Protein AF-A0A353WQV0-F1 (afdb_monomer)

Structure (mmCIF, N/CA/C/O backbone):
data_AF-A0A353WQV0-F1
#
_entry.id   AF-A0A353WQV0-F1
#
loop_
_atom_site.group_PDB
_atom_site.id
_atom_site.type_symbol
_atom_site.label_atom_id
_atom_site.label_alt_id
_atom_site.label_comp_id
_atom_site.label_asym_id
_atom_site.label_entity_id
_atom_site.label_seq_id
_atom_site.pdbx_PDB_ins_code
_atom_site.Cartn_x
_atom_site.Cartn_y
_atom_site.Cartn_z
_atom_site.occupancy
_atom_site.B_iso_or_equiv
_atom_site.auth_seq_id
_atom_site.auth_comp_id
_atom_site.auth_asym_id
_atom_site.auth_atom_id
_atom_site.pdbx_PDB_model_num
ATOM 1 N N . ASN A 1 1 ? -22.740 12.553 4.951 1.00 51.12 1 ASN A N 1
ATOM 2 C CA . ASN A 1 1 ? -21.415 12.181 5.507 1.00 51.12 1 ASN A CA 1
ATOM 3 C C . ASN A 1 1 ? -21.737 11.796 6.927 1.00 51.12 1 ASN A C 1
ATOM 5 O O . ASN A 1 1 ? -22.284 12.637 7.625 1.00 51.12 1 ASN A O 1
ATOM 9 N N . LEU A 1 2 ? -21.525 10.537 7.300 1.00 53.12 2 LEU A N 1
ATOM 10 C CA . LEU A 1 2 ? -22.211 9.895 8.428 1.00 53.12 2 LEU A CA 1
ATOM 11 C C . LEU A 1 2 ? -22.108 10.694 9.744 1.00 53.12 2 LEU A C 1
ATOM 13 O O . LEU A 1 2 ? -23.081 10.825 10.477 1.00 53.12 2 LEU A O 1
ATOM 17 N N . LEU A 1 3 ? -20.946 11.311 9.992 1.00 53.38 3 LEU A N 1
ATOM 18 C CA . LEU A 1 3 ? -20.708 12.183 11.147 1.00 53.38 3 LEU A CA 1
ATOM 19 C C . LEU A 1 3 ? -21.508 13.491 11.082 1.00 53.38 3 LEU A C 1
ATOM 21 O O . LEU A 1 3 ? -22.074 13.919 12.081 1.00 53.38 3 LEU A O 1
ATOM 25 N N . SER A 1 4 ? -21.583 14.128 9.913 1.00 56.91 4 SER A N 1
ATOM 26 C CA . SER A 1 4 ? -22.378 15.346 9.711 1.00 56.91 4 SER A CA 1
ATOM 27 C C . SER A 1 4 ? -23.867 15.089 9.939 1.00 56.91 4 SER A C 1
ATOM 29 O O . SER A 1 4 ? -24.535 15.909 10.562 1.00 56.91 4 SER A O 1
ATOM 31 N N . ASP A 1 5 ? -24.354 13.939 9.471 1.00 62.44 5 ASP A N 1
ATOM 32 C CA . ASP A 1 5 ? -25.747 13.518 9.625 1.00 62.44 5 ASP A CA 1
ATOM 33 C C . ASP A 1 5 ? -26.044 13.215 11.113 1.00 62.44 5 ASP A C 1
ATOM 35 O O . ASP A 1 5 ? -27.002 13.744 11.676 1.00 62.44 5 ASP A O 1
ATOM 39 N N . TYR A 1 6 ? -25.134 12.514 11.805 1.00 63.06 6 TYR A N 1
ATOM 40 C CA . TYR A 1 6 ? -25.219 12.258 13.250 1.00 63.06 6 TYR A CA 1
ATOM 41 C C . TYR A 1 6 ? -25.257 13.544 14.097 1.00 63.06 6 TYR A C 1
ATOM 43 O O . TYR A 1 6 ? -26.114 13.691 14.974 1.00 63.06 6 TYR A O 1
ATOM 51 N N . PHE A 1 7 ? -24.360 14.505 13.836 1.00 60.22 7 PHE A N 1
ATOM 52 C CA . PHE A 1 7 ? -24.323 15.776 14.572 1.00 60.22 7 PHE A CA 1
ATOM 53 C C . PHE A 1 7 ? -25.516 16.690 14.254 1.00 60.22 7 PHE A C 1
ATOM 55 O O . PHE A 1 7 ? -25.918 17.480 15.111 1.00 60.22 7 PHE A O 1
ATOM 62 N N . ALA A 1 8 ? -26.099 16.587 13.056 1.00 63.38 8 ALA A N 1
ATOM 63 C CA . ALA A 1 8 ? -27.322 17.306 12.706 1.00 63.38 8 ALA A CA 1
ATOM 64 C C . ALA A 1 8 ? -28.536 16.788 13.499 1.00 63.38 8 ALA A C 1
ATOM 66 O O . ALA A 1 8 ? -29.371 17.585 13.931 1.00 63.38 8 ALA A O 1
ATOM 67 N N . GLU A 1 9 ? -28.607 15.477 13.737 1.00 64.62 9 GLU A N 1
ATOM 68 C CA . GLU A 1 9 ? -29.679 14.840 14.512 1.00 64.62 9 GLU A CA 1
ATOM 69 C C . GLU A 1 9 ? -29.507 14.989 16.036 1.00 64.62 9 GLU A C 1
ATOM 71 O O . GLU A 1 9 ? -30.498 14.978 16.769 1.00 64.62 9 GLU A O 1
ATOM 76 N N . HIS A 1 10 ? -28.280 15.228 16.524 1.00 61.81 10 HIS A N 1
ATOM 77 C CA . HIS A 1 10 ? -27.958 15.329 17.958 1.00 61.81 10 HIS A CA 1
ATOM 78 C C . HIS A 1 10 ? -27.301 16.678 18.346 1.00 61.81 10 HIS A C 1
ATOM 80 O O . HIS A 1 10 ? -26.154 16.724 18.798 1.00 61.81 10 HIS A O 1
ATOM 86 N N . PRO A 1 11 ? -28.019 17.814 18.232 1.00 54.19 11 PRO A N 1
ATOM 87 C CA . PRO A 1 11 ? -27.419 19.150 18.130 1.00 54.19 11 PRO A CA 1
ATOM 88 C C . PRO A 1 11 ? -26.938 19.813 19.432 1.00 54.19 11 PRO A C 1
ATOM 90 O O . PRO A 1 11 ? -26.480 20.955 19.387 1.00 54.19 11 PRO A O 1
ATOM 93 N N . ARG A 1 12 ? -27.064 19.181 20.607 1.00 47.31 12 ARG A N 1
ATOM 94 C CA . ARG A 1 12 ? -26.679 19.807 21.888 1.00 47.31 12 ARG A CA 1
ATOM 95 C C . ARG A 1 12 ? -25.506 19.097 22.546 1.00 47.31 12 ARG A C 1
ATOM 97 O O . ARG A 1 12 ? -25.695 18.174 23.333 1.00 47.31 12 ARG A O 1
ATOM 104 N N . THR A 1 13 ? -24.311 19.629 22.326 1.00 53.19 13 THR A N 1
ATOM 105 C CA . THR A 1 13 ? -23.149 19.402 23.192 1.00 53.19 13 THR A CA 1
ATOM 106 C C . THR A 1 13 ? -22.900 20.656 24.043 1.00 53.19 13 THR A C 1
ATOM 108 O O . THR A 1 13 ? -23.354 21.754 23.719 1.00 53.19 13 THR A O 1
ATOM 111 N N . LYS A 1 14 ? -22.207 20.523 25.183 1.00 52.88 14 LYS A N 1
ATOM 112 C CA . LYS A 1 14 ? -21.849 21.674 26.046 1.00 52.88 14 LYS A CA 1
ATOM 113 C C . LYS A 1 14 ? -20.875 22.660 25.371 1.00 52.88 14 LYS A C 1
ATOM 115 O O . LYS A 1 14 ? -20.636 23.728 25.927 1.00 52.88 14 LYS A O 1
ATOM 120 N N . SER A 1 15 ? -20.314 22.291 24.221 1.00 50.00 15 SER A N 1
ATOM 121 C CA . SER A 1 15 ? -19.202 22.946 23.528 1.00 50.00 15 SER A CA 1
ATOM 122 C C . SER A 1 15 ? -19.603 23.787 22.308 1.00 50.00 15 SER A C 1
ATOM 124 O O . SER A 1 15 ? -18.719 24.393 21.717 1.00 50.00 15 SER A O 1
ATOM 126 N N . GLY A 1 16 ? -20.889 23.873 21.944 1.00 58.31 16 GLY A N 1
ATOM 127 C CA . GLY A 1 16 ? -21.356 24.722 20.838 1.00 58.31 16 GLY A CA 1
ATOM 128 C C . GLY A 1 16 ? -22.369 24.031 19.927 1.00 58.31 16 GLY A C 1
ATOM 129 O O . GLY A 1 16 ? -22.978 23.027 20.300 1.00 58.31 16 GLY A O 1
ATOM 130 N N . GLY A 1 17 ? -22.575 24.595 18.734 1.00 63.38 17 GLY A N 1
ATOM 131 C CA . GLY A 1 17 ? -23.414 23.990 17.693 1.00 63.38 17 GLY A CA 1
ATOM 132 C C . GLY A 1 17 ? -22.688 22.884 16.899 1.00 63.38 17 GLY A C 1
ATOM 133 O O . GLY A 1 17 ? -21.458 22.793 16.960 1.00 63.38 17 GLY A O 1
ATOM 134 N N . PRO A 1 18 ? -23.417 22.069 16.111 1.00 64.25 18 PRO A N 1
ATOM 135 C CA . PRO A 1 18 ? -22.854 21.010 15.262 1.00 64.25 18 PRO A CA 1
ATOM 136 C C . PRO A 1 18 ? -21.703 21.466 14.357 1.00 64.25 18 PRO A C 1
ATOM 138 O O . PRO A 1 18 ? -20.656 20.830 14.320 1.00 64.25 18 PRO A O 1
ATOM 141 N N . GLU A 1 19 ? -21.865 22.599 13.667 1.00 68.75 19 GLU A N 1
ATOM 142 C CA . GLU A 1 19 ? -20.849 23.134 12.747 1.00 68.75 19 GLU A CA 1
ATOM 143 C C . GLU A 1 19 ? -19.573 23.590 13.465 1.00 68.75 19 GLU A C 1
ATOM 145 O O . GLU A 1 19 ? -18.472 23.395 12.958 1.00 68.75 19 GLU A O 1
ATOM 150 N N . GLU A 1 20 ? -19.711 24.185 14.650 1.00 70.31 20 GLU A N 1
ATOM 151 C CA . GLU A 1 20 ? -18.582 24.647 15.459 1.00 70.31 20 GLU A CA 1
ATOM 152 C C . GLU A 1 20 ? -17.800 23.462 16.034 1.00 70.31 20 GLU A C 1
ATOM 154 O O . GLU A 1 20 ? -16.574 23.450 15.983 1.00 70.31 20 GLU A O 1
ATOM 159 N N . SER A 1 21 ? -18.509 22.422 16.486 1.00 67.25 21 SER A N 1
ATOM 160 C CA . SER A 1 21 ? -17.897 21.173 16.956 1.00 67.25 21 SER A CA 1
ATOM 161 C C . SER A 1 21 ? -17.176 20.433 15.825 1.00 67.25 21 SER A C 1
ATOM 163 O O . SER A 1 21 ? -16.066 19.946 16.022 1.00 67.25 21 SER A O 1
ATOM 165 N N . LEU A 1 22 ? -17.772 20.389 14.628 1.00 70.00 22 LEU A N 1
ATOM 166 C CA . LEU A 1 22 ? -17.146 19.808 13.439 1.00 70.00 22 LEU A CA 1
ATOM 167 C C . LEU A 1 22 ? -15.899 20.588 13.020 1.00 70.00 22 LEU A C 1
ATOM 169 O O . LEU A 1 22 ? -14.872 19.975 12.749 1.00 70.00 22 LEU A O 1
ATOM 173 N N . ARG A 1 23 ? -15.956 21.925 13.012 1.00 72.81 23 ARG A N 1
ATOM 174 C CA . ARG A 1 23 ? -14.785 22.757 12.708 1.00 72.81 23 ARG A CA 1
ATOM 175 C C . ARG A 1 23 ? -13.669 22.543 13.729 1.00 72.81 23 ARG A C 1
ATOM 177 O O . ARG A 1 23 ? -12.533 22.328 13.330 1.00 72.81 23 ARG A O 1
ATOM 184 N N . ALA A 1 24 ? -13.998 22.532 15.020 1.00 72.19 24 ALA A N 1
ATOM 185 C CA . ALA A 1 24 ? -13.025 22.268 16.075 1.00 72.19 24 ALA A CA 1
ATOM 186 C C . ALA A 1 24 ? -12.380 20.882 15.923 1.00 72.19 24 ALA A C 1
ATOM 188 O O . ALA A 1 24 ? -11.173 20.756 16.090 1.00 72.19 24 ALA A O 1
ATOM 189 N N . LEU A 1 25 ? -13.157 19.856 15.556 1.00 71.88 25 LEU A N 1
ATOM 190 C CA . LEU A 1 25 ? -12.628 18.519 15.288 1.00 71.88 25 LEU A CA 1
ATOM 191 C C . LEU A 1 25 ? -11.689 18.526 14.073 1.00 71.88 25 LEU A C 1
ATOM 193 O O . LEU A 1 25 ? -10.574 18.026 14.174 1.00 71.88 25 LEU A O 1
ATOM 197 N N . MET A 1 26 ? -12.090 19.167 12.971 1.00 70.88 26 MET A N 1
ATOM 198 C CA . MET A 1 26 ? -11.256 19.315 11.769 1.00 70.88 26 MET A CA 1
ATOM 199 C C . MET A 1 26 ? -9.939 20.055 12.048 1.00 70.88 26 MET A C 1
ATOM 201 O O . MET A 1 26 ? -8.927 19.747 11.430 1.00 70.88 26 MET A O 1
ATOM 205 N N . GLU A 1 27 ? -9.943 21.018 12.972 1.00 76.12 27 GLU A N 1
ATOM 206 C CA . GLU A 1 27 ? -8.765 21.814 13.349 1.00 76.12 27 GLU A CA 1
ATOM 207 C C . GLU A 1 27 ? -7.924 21.178 14.472 1.00 76.12 27 GLU A C 1
ATOM 209 O O . GLU A 1 27 ? -6.806 21.621 14.727 1.00 76.12 27 GLU A O 1
ATOM 214 N N . SER A 1 28 ? -8.431 20.148 15.157 1.00 71.50 28 SER A N 1
ATOM 215 C CA . SER A 1 28 ? -7.792 19.583 16.358 1.00 71.50 28 SER A CA 1
ATOM 216 C C . SER A 1 28 ? -6.640 18.608 16.100 1.00 71.50 28 SER A C 1
ATOM 218 O O . SER A 1 28 ? -5.996 18.185 17.059 1.00 71.50 28 SER A O 1
ATOM 220 N N . GLY A 1 29 ? -6.388 18.221 14.844 1.00 70.94 29 GLY A N 1
ATOM 221 C CA . GLY A 1 29 ? -5.433 17.151 14.517 1.00 70.94 29 GLY A CA 1
ATOM 222 C C . GLY A 1 29 ? -5.864 15.768 15.028 1.00 70.94 29 GLY A C 1
ATOM 223 O O . GLY A 1 29 ? -5.054 14.847 15.079 1.00 70.94 29 GLY A O 1
ATOM 224 N N . ILE A 1 30 ? -7.134 15.623 15.423 1.00 78.94 30 ILE A N 1
ATOM 225 C CA . ILE A 1 30 ? -7.739 14.365 15.859 1.00 78.94 30 ILE A CA 1
ATOM 226 C C . ILE A 1 30 ? -8.407 13.715 14.655 1.00 78.94 30 ILE A C 1
ATOM 228 O O . ILE A 1 30 ? -9.168 14.358 13.928 1.00 78.94 30 ILE A O 1
ATOM 232 N N . GLN A 1 31 ? -8.171 12.423 14.487 1.00 79.69 31 GLN A N 1
ATOM 233 C CA . GLN A 1 31 ? -8.849 11.593 13.510 1.00 79.69 31 GLN A CA 1
ATOM 234 C C . GLN A 1 31 ? -9.792 10.624 14.225 1.00 79.69 31 GLN A C 1
ATOM 236 O O . GLN A 1 31 ? -9.521 10.117 15.314 1.00 79.69 31 GLN A O 1
ATOM 241 N N . ILE A 1 32 ? -10.958 10.421 13.610 1.00 85.44 32 ILE A N 1
ATOM 242 C CA . ILE A 1 32 ? -11.912 9.388 14.004 1.00 85.44 32 ILE A CA 1
ATOM 243 C C . ILE A 1 32 ? -11.893 8.343 12.902 1.00 85.44 32 ILE A C 1
ATOM 245 O O . ILE A 1 32 ? -12.325 8.599 11.776 1.00 85.44 32 ILE A O 1
ATOM 249 N N . TYR A 1 33 ? -11.385 7.169 13.240 1.00 85.88 33 TYR A N 1
ATOM 250 C CA . TYR A 1 33 ? -11.330 6.016 12.366 1.00 85.88 33 TYR A CA 1
ATOM 251 C C . TYR A 1 33 ? -12.434 5.016 12.723 1.00 85.88 33 TYR A C 1
ATOM 253 O O . TYR A 1 33 ? -12.701 4.745 13.894 1.00 85.88 33 TYR A O 1
ATOM 261 N N . TRP A 1 34 ? -13.082 4.455 11.700 1.00 89.25 34 TRP A N 1
ATOM 262 C CA . TRP A 1 34 ? -14.117 3.434 11.850 1.00 89.25 34 TRP A CA 1
ATOM 263 C C . TRP A 1 34 ? -13.806 2.223 10.951 1.00 89.25 34 TRP A C 1
ATOM 265 O O . TRP A 1 34 ? -14.184 2.219 9.776 1.00 89.25 34 TRP A O 1
ATOM 275 N N . PRO A 1 35 ? -13.131 1.187 11.488 1.00 85.19 35 PRO A N 1
ATOM 276 C CA . PRO A 1 35 ? -12.547 0.106 10.688 1.00 85.19 35 PRO A CA 1
ATOM 277 C C . PRO A 1 35 ? -13.522 -0.699 9.816 1.00 85.19 35 PRO A C 1
ATOM 279 O O . PRO A 1 35 ? -13.165 -1.107 8.711 1.00 85.19 35 PRO A O 1
ATOM 282 N N . TYR A 1 36 ? -14.746 -0.912 10.307 1.00 88.38 36 TYR A N 1
ATOM 283 C CA . TYR A 1 36 ? -15.772 -1.756 9.679 1.00 88.38 36 TYR A CA 1
ATOM 284 C C . TYR A 1 36 ? -17.090 -0.993 9.462 1.00 88.38 36 TYR A C 1
ATOM 286 O O . TYR A 1 36 ? -18.181 -1.538 9.610 1.00 88.38 36 TYR A O 1
ATOM 294 N N . SER A 1 37 ? -16.995 0.302 9.138 1.00 86.06 37 SER A N 1
ATOM 295 C CA . SER A 1 37 ? -18.158 1.195 8.984 1.00 86.06 37 SER A CA 1
ATOM 296 C C . SER A 1 37 ? -19.195 0.728 7.959 1.00 86.06 37 SER A C 1
ATOM 298 O O . SER A 1 37 ? -20.374 1.048 8.078 1.00 86.06 37 SER A O 1
ATOM 300 N N . GLU A 1 38 ? -18.776 -0.040 6.955 1.00 83.06 38 GLU A N 1
ATOM 301 C CA . GLU A 1 38 ? -19.634 -0.537 5.881 1.00 83.06 38 GLU A CA 1
ATOM 302 C C . GLU A 1 38 ? -20.639 -1.597 6.345 1.00 83.06 38 GLU A C 1
ATOM 304 O O . GLU A 1 38 ? -21.626 -1.839 5.652 1.00 83.06 38 GLU A O 1
ATOM 309 N N . GLU A 1 39 ? -20.386 -2.230 7.491 1.00 82.88 39 GLU A N 1
ATOM 310 C CA . GLU A 1 39 ? -21.232 -3.275 8.077 1.00 82.88 39 GLU A CA 1
ATOM 311 C C . GLU A 1 39 ? -22.156 -2.723 9.174 1.00 82.88 39 GLU A C 1
ATOM 313 O O . GLU A 1 39 ? -22.870 -3.478 9.831 1.00 82.88 39 GLU A O 1
ATOM 318 N N . TRP A 1 40 ? -22.160 -1.401 9.373 1.00 86.44 40 TRP A N 1
ATOM 319 C CA . TRP A 1 40 ? -22.995 -0.763 10.381 1.00 86.44 40 TRP A CA 1
ATOM 320 C C . TRP A 1 40 ? -24.486 -0.874 10.046 1.00 86.44 40 TRP A C 1
ATOM 322 O O . TRP A 1 40 ? -24.918 -0.640 8.917 1.00 86.44 40 TRP A O 1
ATOM 332 N N . ASP A 1 41 ? -25.282 -1.192 11.063 1.00 84.50 41 ASP A N 1
ATOM 333 C CA . ASP A 1 41 ? -26.729 -1.401 10.978 1.00 84.50 41 ASP A CA 1
ATOM 334 C C . ASP A 1 41 ? -27.548 -0.102 10.871 1.00 84.50 41 ASP A C 1
ATOM 336 O O . ASP A 1 41 ? -28.748 -0.154 10.609 1.00 84.50 41 ASP A O 1
ATOM 340 N N . GLY A 1 42 ? -26.914 1.060 11.049 1.00 85.00 42 GLY A N 1
ATOM 341 C CA . GLY A 1 42 ? -27.581 2.362 11.049 1.00 85.00 42 GLY A CA 1
ATOM 342 C C . GLY A 1 42 ? -28.228 2.747 12.382 1.00 85.00 42 GLY A C 1
ATOM 343 O O . GLY A 1 42 ? -28.771 3.845 12.482 1.00 85.00 42 GLY A O 1
ATOM 344 N N . GLU A 1 43 ? -28.176 1.878 13.395 1.00 85.38 43 GLU A N 1
ATOM 345 C CA . GLU A 1 43 ? -28.906 2.046 14.660 1.00 85.38 43 GLU A CA 1
ATOM 346 C C . GLU A 1 43 ? -27.997 1.933 15.891 1.00 85.38 43 GLU A C 1
ATOM 348 O O . GLU A 1 43 ? -28.139 2.704 16.843 1.00 85.38 43 GLU A O 1
ATOM 353 N N . SER A 1 44 ? -27.056 0.990 15.895 1.00 85.69 44 SER A N 1
ATOM 354 C CA . SER A 1 44 ? -26.197 0.708 17.042 1.00 85.69 44 SER A CA 1
ATOM 355 C C . SER A 1 44 ? -25.224 1.855 17.309 1.00 85.69 44 SER A C 1
ATOM 357 O O . SER A 1 44 ? -24.499 2.298 16.415 1.00 85.69 44 SER A O 1
ATOM 359 N N . PHE A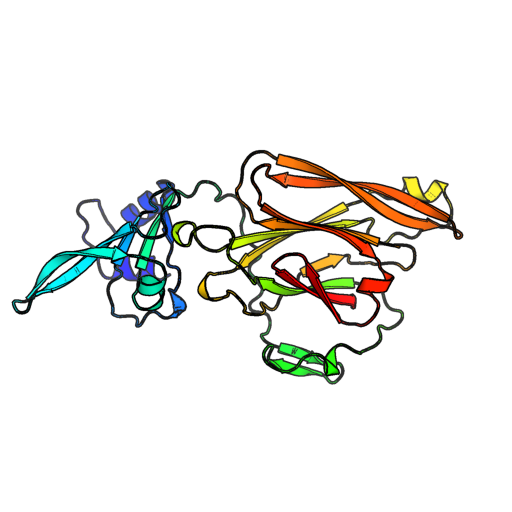 1 45 ? -25.154 2.311 18.562 1.00 88.06 45 PHE A N 1
ATOM 360 C CA . PHE A 1 45 ? -24.189 3.333 18.965 1.00 88.06 45 PHE A CA 1
ATOM 361 C C . PHE A 1 45 ? -22.761 2.770 18.965 1.00 88.06 45 PHE A C 1
ATOM 363 O O . PHE A 1 45 ? -22.547 1.668 19.473 1.00 88.06 45 PHE A O 1
ATOM 370 N N . PRO A 1 46 ? -21.775 3.519 18.441 1.00 91.69 46 PRO A N 1
ATOM 371 C CA . PRO A 1 46 ? -20.396 3.067 18.414 1.00 91.69 46 PRO A CA 1
ATOM 372 C C . PRO A 1 46 ? -19.793 3.020 19.819 1.00 91.69 46 PRO A C 1
ATOM 374 O O . PRO A 1 46 ? -19.975 3.937 20.624 1.00 91.69 46 PRO A O 1
ATOM 377 N N . ILE A 1 47 ? -19.012 1.977 20.089 1.00 95.25 47 ILE A N 1
ATOM 378 C CA . ILE A 1 47 ? -18.092 1.943 21.225 1.00 95.25 47 ILE A CA 1
ATOM 379 C C . ILE A 1 47 ? -16.929 2.877 20.887 1.00 95.25 47 ILE A C 1
ATOM 381 O O . ILE A 1 47 ? -16.303 2.741 19.836 1.00 95.25 47 ILE A O 1
ATOM 385 N N . VAL A 1 48 ? -16.629 3.829 21.767 1.00 95.56 48 VAL A N 1
ATOM 386 C CA . VAL A 1 48 ? -15.534 4.783 21.548 1.00 95.56 48 VAL A CA 1
ATOM 387 C C . VAL A 1 48 ? -14.290 4.300 22.280 1.00 95.56 48 VAL A C 1
ATOM 389 O O . VAL A 1 48 ? -14.336 4.071 23.487 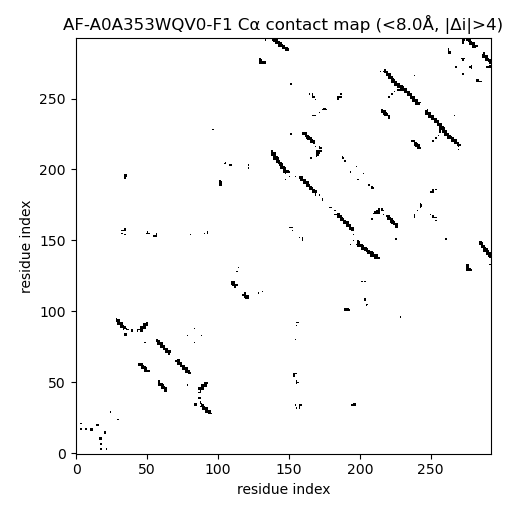1.00 95.56 48 VAL A O 1
ATOM 392 N N . THR A 1 49 ? -13.171 4.174 21.576 1.00 95.88 49 THR A N 1
ATOM 393 C CA . THR A 1 49 ? -11.857 3.860 22.154 1.00 95.88 49 THR A CA 1
ATOM 394 C C . THR A 1 49 ? -10.778 4.776 21.569 1.00 95.88 49 THR A C 1
ATOM 396 O O . THR A 1 49 ? -11.050 5.587 20.684 1.00 95.88 49 THR A O 1
ATOM 399 N N . PHE A 1 50 ? -9.560 4.676 22.091 1.00 92.56 50 PHE A N 1
ATOM 400 C CA . PHE A 1 50 ? -8.409 5.483 21.684 1.00 92.56 50 PHE A CA 1
ATOM 401 C C . PHE A 1 50 ? -7.283 4.572 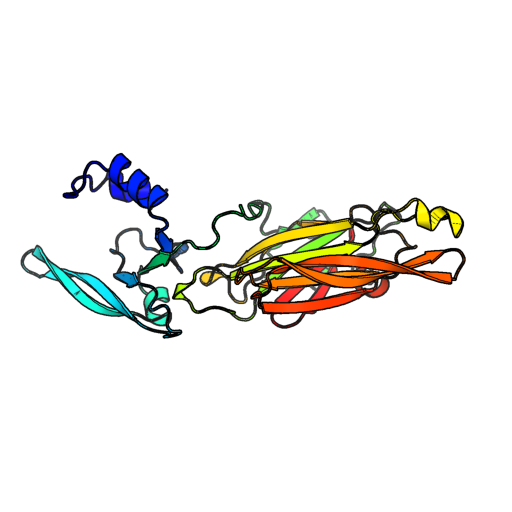21.197 1.00 92.56 50 PHE A C 1
ATOM 403 O O . PHE A 1 50 ? -7.186 3.434 21.658 1.00 92.56 50 PHE A O 1
ATOM 410 N N . ASP A 1 51 ? -6.419 5.068 20.317 1.00 90.25 51 ASP A N 1
ATOM 411 C CA . ASP A 1 51 ? -5.148 4.394 20.037 1.00 90.25 51 ASP A CA 1
ATOM 412 C C . ASP A 1 51 ? -4.274 4.401 21.310 1.00 90.25 51 ASP A C 1
ATOM 414 O O . ASP A 1 51 ? -4.055 5.471 21.890 1.00 90.25 51 ASP A O 1
ATOM 418 N N . PRO A 1 52 ? -3.822 3.237 21.816 1.00 89.31 52 PRO A N 1
ATOM 419 C CA . PRO A 1 52 ? -2.970 3.185 22.997 1.00 89.31 52 PRO A CA 1
ATOM 420 C C . PRO A 1 52 ? -1.518 3.645 22.738 1.00 89.31 52 PRO A C 1
ATOM 422 O O . PRO A 1 52 ? -0.761 3.768 23.703 1.00 89.31 52 PRO A O 1
ATOM 425 N N . GLU A 1 53 ? -1.115 3.885 21.481 1.00 83.81 53 GLU A N 1
ATOM 426 C CA . GLU A 1 53 ? 0.199 4.402 21.036 1.00 83.81 53 GLU A CA 1
ATOM 427 C C . GLU A 1 53 ? 1.415 3.583 21.532 1.00 83.81 53 GLU A C 1
ATOM 429 O O . GLU A 1 53 ? 2.563 4.030 21.512 1.00 83.81 53 GLU A O 1
ATOM 434 N N . ASN A 1 54 ? 1.183 2.364 22.018 1.00 83.62 54 ASN A N 1
ATOM 435 C CA . ASN A 1 54 ? 2.186 1.528 22.682 1.00 83.62 54 ASN A CA 1
ATOM 436 C C . ASN A 1 54 ? 2.267 0.108 22.089 1.00 83.62 54 ASN A C 1
ATOM 438 O O . ASN A 1 54 ? 2.859 -0.782 22.704 1.00 83.62 54 ASN A O 1
ATOM 442 N N . GLY A 1 55 ? 1.655 -0.101 20.917 1.00 81.56 55 GLY A N 1
ATOM 443 C CA . GLY A 1 55 ? 1.619 -1.384 20.211 1.00 81.56 55 GLY A CA 1
ATOM 444 C C . GLY A 1 55 ? 0.713 -2.442 20.850 1.00 81.56 55 GLY A C 1
ATOM 445 O O . GLY A 1 55 ? 0.862 -3.627 20.560 1.00 81.56 55 GLY A O 1
ATOM 446 N N . GLN A 1 56 ? -0.188 -2.058 21.759 1.00 88.56 56 GLN A N 1
ATOM 447 C CA . GLN A 1 56 ? -1.210 -2.970 22.271 1.00 88.56 56 GLN A CA 1
ATOM 448 C C . GLN A 1 56 ? -2.296 -3.227 21.221 1.00 88.56 56 GLN A C 1
ATOM 450 O O . GLN A 1 56 ? -2.789 -2.305 20.586 1.00 88.56 56 GLN A O 1
ATOM 455 N N . GLU A 1 57 ? -2.735 -4.481 21.116 1.00 91.50 57 GLU A N 1
ATOM 456 C CA . GLU A 1 57 ? -3.812 -4.904 20.200 1.00 91.50 57 GLU A CA 1
ATOM 457 C C . GLU A 1 57 ? -5.221 -4.743 20.790 1.00 91.50 57 GLU A C 1
ATOM 459 O O . GLU A 1 57 ? -6.227 -5.016 20.135 1.00 91.50 57 GLU A O 1
ATOM 464 N N . SER A 1 58 ? -5.309 -4.287 22.039 1.00 95.19 58 SER A N 1
ATOM 465 C CA . SER A 1 58 ? -6.569 -4.032 22.726 1.00 95.19 58 SER A CA 1
ATOM 466 C C . SER A 1 58 ? -6.459 -2.808 23.621 1.00 95.19 58 SER A C 1
ATOM 468 O O . SER A 1 58 ? -5.415 -2.602 24.243 1.00 95.19 58 SER A O 1
ATOM 470 N N . ASN A 1 59 ? -7.554 -2.071 23.777 1.00 96.69 59 ASN A N 1
ATOM 471 C CA . ASN A 1 59 ? -7.649 -0.943 24.697 1.00 96.69 59 ASN A CA 1
ATOM 472 C C . ASN A 1 59 ? -9.001 -0.943 25.429 1.00 96.69 59 ASN A C 1
ATOM 474 O O . ASN A 1 59 ? -9.896 -1.728 25.121 1.00 96.69 59 ASN A O 1
ATOM 478 N N . ILE A 1 60 ? -9.165 -0.077 26.426 1.00 97.00 60 ILE A N 1
ATOM 479 C CA . ILE A 1 60 ? -10.466 0.173 27.044 1.00 97.00 60 ILE A CA 1
ATOM 480 C C . ILE A 1 60 ? -11.286 1.091 26.132 1.00 97.00 60 ILE A C 1
ATOM 482 O O . ILE A 1 60 ? -10.829 2.147 25.691 1.00 97.00 60 ILE A O 1
ATOM 486 N N . GLY A 1 61 ? -12.511 0.673 25.843 1.00 95.81 61 GLY A N 1
ATOM 487 C CA . GLY A 1 61 ? -13.530 1.458 25.168 1.00 95.81 61 GLY A CA 1
ATOM 488 C C . GLY A 1 61 ? -14.717 1.750 26.074 1.00 95.81 61 GLY A C 1
ATOM 489 O O . GLY A 1 61 ? -14.907 1.133 27.124 1.00 95.81 61 GLY A O 1
ATOM 490 N N . TYR A 1 62 ? -15.520 2.707 25.636 1.00 96.19 62 TYR A N 1
ATOM 491 C CA . TYR A 1 62 ? -16.659 3.244 26.360 1.00 96.19 62 TYR A CA 1
ATOM 492 C C . TYR A 1 62 ? -17.924 3.008 25.537 1.00 96.19 62 TYR A C 1
ATOM 494 O O . TYR A 1 62 ? -18.121 3.607 24.480 1.00 96.19 62 TYR A O 1
ATOM 502 N N . GLU A 1 63 ? -18.767 2.104 26.026 1.00 94.38 63 GLU A N 1
ATOM 503 C CA . GLU A 1 63 ? -20.036 1.706 25.419 1.00 94.38 63 GLU A CA 1
ATOM 504 C C . GLU A 1 63 ? -21.190 2.463 26.090 1.00 94.38 63 GLU A C 1
ATOM 506 O O . GLU A 1 63 ? -21.286 2.502 27.321 1.00 94.38 63 GLU A O 1
ATOM 511 N N . LEU A 1 64 ? -22.089 3.051 25.296 1.00 89.69 64 LEU A N 1
ATOM 512 C CA . LEU A 1 64 ? -23.339 3.616 25.806 1.00 89.69 64 LEU A CA 1
ATOM 513 C C . LEU A 1 64 ? -24.352 2.493 26.036 1.00 89.69 64 LEU A C 1
ATOM 515 O O . LEU A 1 64 ? -24.748 1.803 25.103 1.00 89.69 64 LEU A O 1
ATOM 519 N N . VAL A 1 65 ? -24.816 2.341 27.276 1.00 87.12 65 VAL A N 1
ATOM 520 C CA . VAL A 1 65 ? -25.781 1.301 27.654 1.00 87.12 65 VAL A CA 1
ATOM 521 C C . VAL A 1 65 ? -27.048 1.955 28.181 1.00 87.12 65 VAL A C 1
ATOM 523 O O . VAL A 1 65 ? -26.996 2.780 29.092 1.00 87.12 65 VAL A O 1
ATOM 526 N N . THR A 1 66 ? -28.199 1.567 27.634 1.00 84.75 66 THR A N 1
ATOM 527 C CA . THR A 1 66 ? -29.501 2.005 28.149 1.00 84.75 66 THR A CA 1
ATOM 528 C C . THR A 1 66 ? -30.046 0.957 29.112 1.00 84.75 66 THR A C 1
ATOM 530 O O . THR A 1 66 ? -30.281 -0.191 28.736 1.00 84.75 66 THR A O 1
ATOM 533 N N . SER A 1 67 ? -30.226 1.347 30.369 1.00 79.69 67 SER A N 1
ATOM 534 C CA . SER A 1 67 ? -30.799 0.503 31.416 1.00 79.69 67 SER A CA 1
ATOM 535 C C . SER A 1 67 ? -32.302 0.294 31.207 1.00 79.69 67 SER A C 1
ATOM 537 O O . SER A 1 67 ? -32.968 1.058 30.509 1.00 79.69 67 SER A O 1
ATOM 539 N N . ALA A 1 68 ? -32.870 -0.727 31.857 1.00 80.81 68 ALA A N 1
ATOM 540 C CA . ALA A 1 68 ? -34.296 -1.063 31.752 1.00 80.81 68 ALA A CA 1
ATOM 541 C C . ALA A 1 68 ? -35.248 0.062 32.216 1.00 80.81 68 ALA A C 1
ATOM 543 O O . ALA A 1 68 ? -36.427 0.053 31.869 1.00 80.81 68 ALA A O 1
ATOM 544 N N . ASP A 1 69 ? -34.749 1.023 32.995 1.00 81.62 69 ASP A N 1
ATOM 545 C CA . ASP A 1 69 ? -35.469 2.218 33.447 1.00 81.62 69 ASP A CA 1
ATOM 546 C C . ASP A 1 69 ? -35.353 3.416 32.480 1.00 81.62 69 ASP A C 1
ATOM 548 O O . ASP A 1 69 ? -35.877 4.492 32.765 1.00 81.62 69 ASP A O 1
ATOM 552 N N . GLY A 1 70 ? -34.687 3.237 31.333 1.00 79.44 70 GLY A N 1
ATOM 553 C CA . GLY A 1 70 ? -34.467 4.272 30.323 1.00 79.44 70 GLY A CA 1
ATOM 554 C C . GLY A 1 70 ? -33.288 5.202 30.615 1.00 79.44 70 GLY A C 1
ATOM 555 O O . GLY A 1 70 ? -33.094 6.172 29.884 1.00 79.44 70 GLY A O 1
ATOM 556 N N . THR A 1 71 ? -32.492 4.941 31.658 1.00 84.25 71 THR A N 1
ATOM 557 C CA . THR A 1 71 ? -31.282 5.727 31.935 1.00 84.25 71 THR A CA 1
ATOM 558 C C . THR A 1 71 ? -30.112 5.275 31.061 1.00 84.25 71 THR A C 1
ATOM 560 O O . THR A 1 71 ? -29.810 4.086 30.966 1.00 84.25 71 THR A O 1
ATOM 563 N N . THR A 1 72 ? -29.429 6.227 30.422 1.00 82.94 72 THR A N 1
ATOM 564 C CA . THR A 1 72 ? -28.208 5.959 29.650 1.00 82.94 72 THR A CA 1
ATOM 565 C C . THR A 1 72 ? -26.987 6.076 30.557 1.00 82.94 72 THR A C 1
ATOM 567 O O . THR A 1 72 ? -26.753 7.122 31.164 1.00 82.94 72 THR A O 1
ATOM 570 N N . GLY A 1 73 ? -26.212 5.000 30.653 1.00 87.19 73 GLY A N 1
ATOM 571 C CA . GLY A 1 73 ? -24.921 4.948 31.331 1.00 87.19 73 GLY A CA 1
ATOM 572 C C . GLY A 1 73 ? -23.780 4.675 30.354 1.00 87.19 73 GLY A C 1
ATOM 573 O O . GLY A 1 73 ? -24.005 4.370 29.185 1.00 87.19 73 GLY A O 1
ATOM 574 N N . VAL A 1 74 ? -22.549 4.771 30.854 1.00 91.00 74 VAL A N 1
ATOM 575 C CA . VAL A 1 74 ? -21.339 4.369 30.126 1.00 91.00 74 VAL A CA 1
ATOM 576 C C . VAL A 1 74 ? -20.757 3.140 30.807 1.00 91.00 74 VAL A C 1
ATOM 578 O O . VAL A 1 74 ? -20.627 3.115 32.033 1.00 91.00 74 VAL A O 1
ATOM 581 N N . LYS A 1 75 ? -20.412 2.130 30.016 1.00 93.38 75 LYS A N 1
ATOM 582 C CA . LYS A 1 75 ? -19.773 0.898 30.466 1.00 93.38 75 LYS A CA 1
ATOM 583 C C . LYS A 1 75 ? -18.394 0.779 29.825 1.00 93.38 75 LYS A C 1
ATOM 585 O O . LYS A 1 75 ? -18.250 0.974 28.622 1.00 93.38 75 LYS A O 1
ATOM 590 N N . GLU A 1 76 ? -17.398 0.434 30.633 1.00 96.56 76 GLU A N 1
ATOM 591 C CA . GLU A 1 76 ? -16.070 0.082 30.132 1.00 96.56 76 GLU A CA 1
ATOM 592 C C . GLU A 1 76 ? -16.086 -1.330 29.540 1.00 96.56 76 GLU A C 1
ATOM 594 O O . GLU A 1 76 ? -16.631 -2.272 30.127 1.00 96.56 76 GLU A O 1
ATOM 599 N N . VAL A 1 77 ? -15.477 -1.473 28.370 1.00 96.31 77 VAL A N 1
ATOM 600 C CA . VAL A 1 77 ? -15.344 -2.737 27.650 1.00 96.31 77 VAL A CA 1
ATOM 601 C C . VAL A 1 77 ? -13.938 -2.832 27.074 1.00 96.31 77 VAL A C 1
ATOM 603 O O . VAL A 1 77 ? -13.389 -1.840 26.607 1.00 96.31 77 VAL A O 1
ATOM 606 N N . THR A 1 78 ? -13.319 -4.008 27.128 1.00 97.19 78 THR A N 1
ATOM 607 C CA . THR A 1 78 ? -12.067 -4.243 26.402 1.00 97.19 78 THR A CA 1
ATOM 608 C C . THR A 1 78 ? -12.390 -4.367 24.920 1.00 97.19 78 THR A C 1
ATOM 610 O O . THR A 1 78 ? -13.188 -5.218 24.540 1.00 97.19 78 THR A O 1
ATOM 613 N N . VAL A 1 79 ? -11.790 -3.503 24.109 1.00 96.62 79 VAL A N 1
ATOM 614 C CA . VAL A 1 79 ? -11.975 -3.434 22.662 1.00 96.62 79 VAL A CA 1
ATOM 615 C C . VAL A 1 79 ? -10.711 -3.942 21.986 1.00 96.62 79 VAL A C 1
ATOM 617 O O . VAL A 1 79 ? -9.633 -3.388 22.191 1.00 96.62 79 VAL A O 1
ATOM 620 N N . ASP A 1 80 ? -10.867 -4.980 21.178 1.00 96.12 80 ASP A N 1
ATOM 621 C CA . ASP A 1 80 ? -9.884 -5.511 20.239 1.00 96.12 80 ASP A CA 1
ATOM 622 C C . ASP A 1 80 ? -10.471 -5.511 18.812 1.00 96.12 80 ASP A C 1
ATOM 624 O O . ASP A 1 80 ? -11.625 -5.117 18.595 1.00 96.12 80 ASP A O 1
ATOM 628 N N . GLU A 1 81 ? -9.679 -5.927 17.818 1.00 94.38 81 GLU A N 1
ATOM 629 C CA . GLU A 1 81 ? -10.134 -5.943 16.423 1.00 94.38 81 GLU A CA 1
ATOM 630 C C . GLU A 1 81 ? -11.315 -6.910 16.206 1.00 94.38 81 GLU A C 1
ATOM 632 O O . GLU A 1 81 ? -12.211 -6.625 15.409 1.00 94.38 81 GLU A O 1
ATOM 637 N N . ASP A 1 82 ? -11.354 -8.032 16.931 1.00 94.44 82 ASP A N 1
ATOM 638 C CA . ASP A 1 82 ? -12.426 -9.027 16.819 1.00 94.44 82 ASP A CA 1
ATOM 639 C C . ASP A 1 82 ? -13.772 -8.471 17.303 1.00 94.44 82 ASP A C 1
ATOM 641 O O . ASP A 1 82 ? 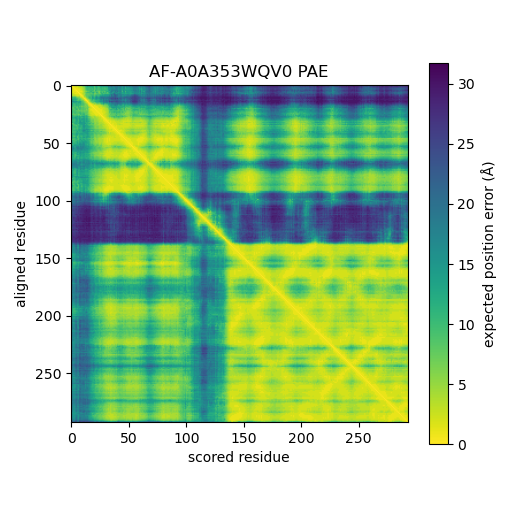-14.807 -8.742 16.681 1.00 94.44 82 ASP A O 1
ATOM 645 N N . LEU A 1 83 ? -13.773 -7.657 18.364 1.00 94.94 83 LEU A N 1
ATOM 646 C CA . LEU A 1 83 ? -14.949 -6.902 18.791 1.00 94.94 83 LEU A CA 1
ATOM 647 C C . LEU A 1 83 ? -15.338 -5.855 17.742 1.00 94.94 83 LEU A C 1
ATOM 649 O O . LEU A 1 83 ? -16.518 -5.737 17.411 1.00 94.94 83 LEU A O 1
ATOM 653 N N . ALA A 1 84 ? -14.364 -5.127 17.186 1.00 93.38 84 ALA A N 1
ATOM 654 C CA . ALA A 1 84 ? -14.612 -4.096 16.177 1.00 93.38 84 ALA A CA 1
ATOM 655 C C . ALA A 1 84 ? -15.207 -4.647 14.869 1.00 93.38 84 ALA A C 1
ATOM 657 O O . ALA A 1 84 ? -15.920 -3.926 14.174 1.00 93.38 84 ALA A O 1
ATOM 658 N N . ARG A 1 85 ? -14.965 -5.924 14.539 1.00 91.69 85 ARG A N 1
ATOM 659 C CA . ARG A 1 85 ? -15.634 -6.617 13.419 1.00 91.69 85 ARG A CA 1
ATOM 660 C C . ARG A 1 85 ? -17.116 -6.893 13.676 1.00 91.69 85 ARG A C 1
ATOM 662 O O . ARG A 1 85 ? -17.866 -7.086 12.730 1.00 91.69 85 ARG A O 1
ATOM 669 N N . GLN A 1 86 ? -17.526 -6.990 14.938 1.00 92.44 86 GLN A N 1
ATOM 670 C CA . GLN A 1 86 ? -18.880 -7.401 15.331 1.00 92.44 86 GLN A CA 1
ATOM 671 C C . GLN A 1 86 ? -19.743 -6.226 15.794 1.00 92.44 86 GLN A C 1
ATOM 673 O O . GLN A 1 86 ? -20.969 -6.310 15.763 1.00 92.44 86 GLN A O 1
ATOM 678 N N . HIS A 1 87 ? -19.107 -5.142 16.232 1.00 92.44 87 HIS A N 1
ATOM 679 C CA . HIS A 1 87 ? -19.759 -3.968 16.786 1.00 92.44 87 HIS A CA 1
ATOM 680 C C . HIS A 1 87 ? -19.222 -2.694 16.135 1.00 92.44 87 HIS A C 1
ATOM 682 O O . HIS A 1 87 ? -18.041 -2.625 15.792 1.00 92.44 87 HIS A O 1
ATOM 688 N N . PRO A 1 88 ? -20.048 -1.642 16.004 1.00 92.88 88 PRO A N 1
ATOM 689 C CA . PRO A 1 88 ? -19.545 -0.344 15.591 1.00 92.88 88 PRO A CA 1
ATOM 690 C C . PRO A 1 88 ? -18.529 0.161 16.620 1.00 92.88 88 PRO A C 1
ATOM 692 O O . PRO A 1 88 ? -18.829 0.272 17.808 1.00 92.88 88 PRO A O 1
ATOM 695 N N . VAL A 1 89 ? -17.319 0.471 16.160 1.00 94.06 89 VAL A N 1
ATOM 696 C CA . VAL A 1 89 ? -16.239 1.002 16.995 1.00 94.06 89 VAL A CA 1
ATOM 697 C C . VAL A 1 89 ? -15.668 2.244 16.332 1.00 94.06 89 VAL A C 1
ATOM 699 O O . VAL A 1 89 ? -15.311 2.220 15.153 1.00 94.06 89 VAL A O 1
ATOM 702 N N . TRP A 1 90 ? -15.570 3.322 17.105 1.00 94.25 90 TRP A N 1
ATOM 703 C CA . TRP A 1 90 ? -14.817 4.516 16.740 1.00 94.25 90 TRP A CA 1
ATOM 704 C C . TRP A 1 90 ? -13.493 4.514 17.484 1.00 94.25 90 TRP A C 1
ATOM 706 O O . TRP A 1 90 ? -13.462 4.516 18.716 1.00 94.25 90 TRP A O 1
ATOM 716 N N . VAL A 1 91 ? -12.409 4.537 16.721 1.00 92.81 91 VAL A N 1
ATOM 717 C CA . VAL A 1 91 ? -11.058 4.728 17.232 1.00 92.81 91 VAL A CA 1
ATOM 718 C C . VAL A 1 91 ? -10.704 6.198 17.080 1.00 92.81 91 VAL A C 1
ATOM 720 O O . VAL A 1 91 ? -10.776 6.751 15.983 1.00 92.81 91 VAL A O 1
ATOM 723 N N . ILE A 1 92 ? -10.342 6.832 18.187 1.00 90.44 92 ILE A N 1
ATOM 724 C CA . ILE A 1 92 ? -9.835 8.199 18.207 1.00 90.44 92 ILE A CA 1
ATOM 725 C C . ILE A 1 92 ? -8.307 8.137 18.243 1.00 90.44 92 ILE A C 1
ATOM 727 O O . ILE A 1 92 ? -7.733 7.610 19.197 1.00 90.44 92 ILE A O 1
ATOM 731 N N . ASN A 1 93 ? -7.660 8.698 17.226 1.00 85.81 93 ASN A N 1
ATOM 732 C CA . ASN A 1 93 ? -6.204 8.788 17.119 1.00 85.81 93 ASN A CA 1
ATOM 733 C C . ASN A 1 93 ? -5.774 10.187 16.635 1.00 85.81 93 ASN A C 1
ATOM 735 O O . ASN A 1 93 ? -6.597 11.103 16.509 1.00 85.81 93 ASN A O 1
ATOM 739 N N . ARG A 1 94 ? -4.469 10.384 16.437 1.00 78.50 94 ARG A N 1
ATOM 740 C CA . ARG A 1 94 ? -3.908 11.626 15.891 1.00 78.50 94 ARG A CA 1
ATOM 741 C C . ARG A 1 94 ? -3.633 11.471 14.408 1.00 78.50 94 ARG A C 1
ATOM 743 O O . ARG A 1 94 ? -3.202 10.417 13.963 1.00 78.50 94 ARG A O 1
ATOM 750 N N . ASN A 1 95 ? -3.871 12.548 13.675 1.00 64.44 95 ASN A N 1
ATOM 751 C CA . ASN A 1 95 ? -3.618 12.617 12.247 1.00 64.44 95 ASN A CA 1
ATOM 752 C C . ASN A 1 95 ? -2.232 13.230 12.010 1.00 64.44 95 ASN A C 1
ATOM 754 O O . ASN A 1 95 ? -2.131 14.446 11.833 1.00 64.44 95 ASN A O 1
ATOM 758 N N . ASP A 1 96 ? -1.176 12.420 12.090 1.00 58.38 96 ASP A N 1
ATOM 759 C CA . ASP A 1 96 ? 0.197 12.926 11.952 1.00 58.38 96 ASP A CA 1
ATOM 760 C C . ASP A 1 96 ? 0.615 13.151 10.476 1.00 58.38 96 ASP A C 1
ATOM 762 O O . ASP A 1 96 ? 1.474 13.998 10.249 1.00 58.38 96 ASP A O 1
ATOM 766 N N . ASP A 1 97 ? -0.059 12.550 9.474 1.00 54.19 97 ASP A N 1
ATOM 767 C CA . ASP A 1 97 ? 0.358 12.591 8.050 1.00 54.19 97 ASP A CA 1
ATOM 768 C C . ASP A 1 97 ? -0.790 12.855 7.031 1.00 54.19 97 ASP A C 1
ATOM 770 O O . ASP A 1 97 ? -0.978 12.170 6.030 1.00 54.19 97 ASP A O 1
ATOM 774 N N . SER A 1 98 ? -1.578 13.918 7.235 1.00 50.72 98 SER A N 1
ATOM 775 C CA . SER A 1 98 ? -2.778 14.219 6.413 1.00 50.72 98 SER A CA 1
ATOM 776 C C . SER A 1 98 ? -2.558 14.827 5.011 1.00 50.72 98 SER A C 1
ATOM 778 O O . SER A 1 98 ? -3.525 15.226 4.353 1.00 50.72 98 SER A O 1
ATOM 780 N N . GLU A 1 99 ? -1.314 14.985 4.548 1.00 50.53 99 GLU A N 1
ATOM 781 C CA . GLU A 1 99 ? -1.014 15.854 3.395 1.00 50.53 99 GLU A CA 1
ATOM 782 C C . GLU A 1 99 ? -1.371 15.247 2.025 1.00 50.53 99 GLU A C 1
ATOM 784 O O . GLU A 1 99 ? -1.509 15.985 1.042 1.00 50.53 99 GLU A O 1
ATOM 789 N N . TYR A 1 100 ? -1.593 13.931 1.939 1.00 47.66 100 TYR A N 1
ATOM 790 C CA . TYR A 1 100 ? -1.871 13.257 0.673 1.00 47.66 100 TYR A CA 1
ATOM 791 C C . TYR A 1 100 ? -3.342 12.889 0.508 1.00 47.66 100 TYR A C 1
ATOM 793 O O . TYR A 1 100 ? -3.945 12.160 1.286 1.00 47.66 100 TYR A O 1
ATOM 801 N N . SER A 1 101 ? -3.932 13.361 -0.590 1.00 47.19 101 SER A N 1
ATOM 802 C CA . SER A 1 101 ? -5.207 12.826 -1.058 1.00 47.19 101 SER A CA 1
ATOM 803 C C . SER A 1 101 ? -4.930 11.534 -1.824 1.00 47.19 101 SER A C 1
ATOM 805 O O . SER A 1 101 ? -4.319 11.610 -2.898 1.00 47.19 101 SER A O 1
ATOM 807 N N . PRO A 1 102 ? -5.369 10.358 -1.337 1.00 51.44 102 PRO A N 1
ATOM 808 C CA . PRO A 1 102 ? -5.250 9.137 -2.114 1.00 51.44 102 PRO A CA 1
ATOM 809 C C . PRO A 1 102 ? -5.942 9.326 -3.454 1.00 51.44 102 PRO A C 1
ATOM 811 O O . PRO A 1 102 ? -6.934 10.058 -3.566 1.00 51.44 102 PRO A O 1
ATOM 814 N N . ILE A 1 103 ? -5.438 8.644 -4.485 1.00 46.78 103 ILE A N 1
ATOM 815 C CA . ILE A 1 103 ? -6.180 8.553 -5.736 1.00 46.78 103 ILE A CA 1
ATOM 816 C C . ILE A 1 103 ? -7.557 8.028 -5.351 1.00 46.78 103 ILE A C 1
ATOM 818 O O . ILE A 1 103 ? -7.668 6.930 -4.803 1.00 46.78 103 ILE A O 1
ATOM 822 N N . SER A 1 104 ? -8.607 8.812 -5.621 1.00 38.75 104 SER A N 1
ATOM 823 C CA . SER A 1 104 ? -9.961 8.288 -5.561 1.00 38.75 104 SER A CA 1
ATOM 824 C C . SER A 1 104 ? -9.957 7.131 -6.540 1.00 38.75 104 SER A C 1
ATOM 826 O O . SER A 1 104 ? -9.923 7.364 -7.755 1.00 38.75 104 SER A O 1
ATOM 828 N N . ILE A 1 105 ? -9.879 5.902 -6.020 1.00 41.66 105 ILE A N 1
ATOM 829 C CA . ILE A 1 105 ? -10.018 4.696 -6.819 1.00 41.66 105 ILE A CA 1
ATOM 830 C C . ILE A 1 105 ? -11.292 4.979 -7.579 1.00 41.66 105 ILE A C 1
ATOM 832 O O . ILE A 1 105 ? -12.344 5.163 -6.958 1.00 41.66 105 ILE A O 1
ATOM 836 N N . PHE A 1 106 ? -11.179 5.181 -8.895 1.00 34.47 106 PHE A N 1
ATOM 837 C CA . PHE A 1 106 ? -12.358 5.371 -9.711 1.00 34.47 106 PHE A CA 1
ATOM 838 C C . PHE A 1 106 ? -13.313 4.279 -9.238 1.00 34.47 106 PHE A C 1
ATOM 840 O O . PHE A 1 106 ? -12.919 3.112 -9.183 1.00 34.47 106 PHE A O 1
ATOM 847 N N . SER A 1 107 ? -14.566 4.612 -8.933 1.00 36.59 107 SER A N 1
ATOM 848 C CA . SER A 1 107 ? -15.650 3.626 -8.817 1.00 36.59 107 SER A CA 1
ATOM 849 C C . SER A 1 107 ? -15.911 2.937 -10.179 1.00 36.59 107 SER A C 1
ATOM 851 O O . SER A 1 107 ? -17.020 2.553 -10.543 1.00 36.59 107 SER A O 1
ATOM 853 N N . GLY A 1 108 ? -14.853 2.808 -10.981 1.00 34.72 108 GLY A N 1
ATOM 854 C CA . GLY A 1 108 ? -14.719 2.343 -12.330 1.00 34.72 108 GLY A CA 1
ATOM 855 C C . GLY A 1 108 ? -14.511 0.847 -12.317 1.00 34.72 108 GLY A C 1
ATOM 856 O O . GLY A 1 108 ? -13.421 0.347 -12.572 1.00 34.72 108 GLY A O 1
ATOM 857 N N . LYS A 1 109 ? -15.652 0.185 -12.139 1.00 37.31 109 LYS A N 1
ATOM 858 C CA . LYS A 1 109 ? -15.978 -1.154 -12.624 1.00 37.31 109 LYS A CA 1
ATOM 859 C C . LYS A 1 109 ? -15.283 -2.290 -11.867 1.00 37.31 109 LYS A C 1
ATOM 861 O O . LYS A 1 109 ? -14.146 -2.649 -12.151 1.00 37.31 109 LYS A O 1
ATOM 866 N N . GLN A 1 110 ? -16.095 -2.977 -11.056 1.00 39.44 110 GLN A N 1
ATOM 867 C CA . GLN A 1 110 ? -15.959 -4.372 -10.589 1.00 39.44 110 GLN A CA 1
ATOM 868 C C . GLN A 1 110 ? -15.775 -5.409 -11.722 1.00 39.44 110 GLN A C 1
ATOM 870 O O . GLN A 1 110 ? -15.968 -6.600 -11.508 1.00 39.44 110 GLN A O 1
ATOM 875 N N . TYR A 1 111 ? -15.449 -4.973 -12.940 1.00 38.75 111 TYR A N 1
ATOM 876 C CA . TYR A 1 111 ? -15.516 -5.781 -14.138 1.00 38.75 111 TYR A CA 1
ATOM 877 C C . TYR A 1 111 ? -14.218 -5.687 -14.941 1.00 38.75 111 TYR A C 1
ATOM 879 O O . TYR A 1 111 ? -13.791 -4.598 -15.342 1.00 38.75 111 TYR A O 1
ATOM 887 N N . LEU A 1 112 ? -13.607 -6.837 -15.217 1.00 43.19 112 LEU A N 1
ATOM 888 C CA . LEU A 1 112 ? -12.593 -6.986 -16.257 1.00 43.19 112 LEU A CA 1
ATOM 889 C C . LEU A 1 112 ? -13.298 -7.086 -17.614 1.00 43.19 112 LEU A C 1
ATOM 891 O O . LEU A 1 112 ? -14.296 -7.792 -17.749 1.00 43.19 112 LEU A O 1
ATOM 895 N N . MET A 1 113 ? -12.802 -6.354 -18.612 1.00 37.41 113 MET A N 1
ATOM 896 C CA . MET A 1 113 ? -13.308 -6.429 -19.982 1.00 37.41 113 MET A CA 1
ATOM 897 C C . MET A 1 113 ? -12.476 -7.463 -20.732 1.00 37.41 113 MET A C 1
ATOM 899 O O . MET A 1 113 ? -11.310 -7.221 -21.035 1.00 37.41 113 MET A O 1
ATOM 903 N N . SER A 1 114 ? -13.066 -8.614 -21.029 1.00 42.91 114 SER A N 1
ATOM 904 C CA . SER A 1 114 ? -12.438 -9.577 -21.941 1.00 42.91 114 SER A CA 1
ATOM 905 C C . SER A 1 114 ? -12.432 -9.049 -23.385 1.00 42.91 114 SER A C 1
ATOM 907 O O . SER A 1 114 ? -13.183 -8.133 -23.725 1.00 42.91 114 SER A O 1
ATOM 909 N N . GLU A 1 115 ? -11.596 -9.627 -24.258 1.00 43.91 115 GLU A N 1
ATOM 910 C CA . GLU A 1 115 ? -11.450 -9.214 -25.671 1.00 43.91 115 GLU A CA 1
ATOM 911 C C . GLU A 1 115 ? -12.770 -9.214 -26.467 1.00 43.91 115 GLU A C 1
ATOM 913 O O . GLU A 1 115 ? -12.891 -8.510 -27.465 1.00 43.91 115 GLU A O 1
ATOM 918 N N . ASN A 1 116 ? -13.786 -9.953 -26.012 1.00 41.88 116 ASN A N 1
ATOM 919 C CA . ASN A 1 116 ? -15.118 -9.998 -26.623 1.00 41.88 116 ASN A CA 1
ATOM 920 C C . ASN A 1 116 ? -16.124 -9.001 -26.005 1.00 41.88 116 ASN A C 1
ATOM 922 O O . ASN A 1 116 ? -17.318 -9.071 -26.295 1.00 41.88 116 ASN A O 1
ATOM 926 N N . GLY A 1 117 ? -15.666 -8.084 -25.149 1.00 37.28 117 GLY A N 1
ATOM 927 C CA . GLY A 1 117 ? -16.502 -7.060 -24.526 1.00 37.28 117 GLY A CA 1
ATOM 928 C C . GLY A 1 117 ? -17.329 -7.544 -23.331 1.00 37.28 117 GLY A C 1
ATOM 929 O O . GLY A 1 117 ? -18.167 -6.791 -22.836 1.00 37.28 117 GLY A O 1
ATOM 930 N N . LYS A 1 118 ? -17.121 -8.776 -22.844 1.00 38.00 118 LYS A N 1
ATOM 931 C CA . LYS A 1 118 ? -17.830 -9.298 -21.670 1.00 38.00 118 LYS A CA 1
ATOM 932 C C . LYS A 1 118 ? -17.187 -8.788 -20.376 1.00 38.00 118 LYS A C 1
ATOM 934 O O . LYS A 1 118 ? -15.985 -8.977 -20.175 1.00 38.00 118 LYS A O 1
ATOM 939 N N . CYS A 1 119 ? -18.014 -8.183 -19.521 1.00 37.84 119 CYS A N 1
ATOM 940 C CA . CYS A 1 119 ? -17.706 -7.800 -18.142 1.00 37.84 119 CYS A CA 1
ATOM 941 C C . CYS A 1 119 ? -17.629 -9.047 -17.244 1.00 37.84 119 CYS A C 1
ATOM 943 O O . CYS A 1 119 ? -18.611 -9.786 -17.162 1.00 37.84 119 CYS A O 1
ATOM 945 N N . LEU A 1 120 ? -16.503 -9.268 -16.564 1.00 49.03 120 LEU A N 1
ATOM 946 C CA . LEU A 1 120 ? -16.309 -10.368 -15.608 1.00 49.03 120 LEU A CA 1
ATOM 947 C C . LEU A 1 120 ? -16.045 -9.828 -14.208 1.00 49.03 120 LEU A C 1
ATOM 949 O O . LEU A 1 120 ? -15.191 -8.956 -14.061 1.00 49.03 120 LEU A O 1
ATOM 953 N N . ALA A 1 121 ? -16.769 -10.339 -13.212 1.00 45.75 121 ALA A N 1
ATOM 954 C CA . ALA A 1 121 ? -16.558 -9.978 -11.816 1.00 45.75 121 ALA A CA 1
ATOM 955 C C . ALA A 1 121 ? -15.172 -10.455 -11.346 1.00 45.75 121 ALA A C 1
ATOM 957 O O . ALA A 1 121 ? -14.702 -11.511 -11.763 1.00 45.75 121 ALA A O 1
ATOM 958 N N . VAL A 1 122 ? -14.519 -9.671 -10.484 1.00 50.47 122 VAL A N 1
ATOM 959 C CA . VAL A 1 122 ? -13.152 -9.926 -9.973 1.00 50.47 122 VAL A CA 1
ATOM 960 C C . VAL A 1 122 ? -13.053 -11.217 -9.129 1.00 50.47 122 VAL A C 1
ATOM 962 O O . VAL A 1 122 ? -11.949 -11.676 -8.855 1.00 50.47 122 VAL A O 1
ATOM 965 N N . ASP A 1 123 ? -14.188 -11.837 -8.794 1.00 47.06 123 ASP A N 1
ATOM 966 C CA . ASP A 1 123 ? -14.283 -13.071 -8.000 1.00 47.06 123 ASP A CA 1
ATOM 967 C C . ASP A 1 123 ? -14.234 -14.372 -8.836 1.00 47.06 123 ASP A C 1
ATOM 969 O O . ASP A 1 123 ? -14.213 -15.463 -8.266 1.00 47.06 123 ASP A O 1
ATOM 973 N N . ASP A 1 124 ? -14.213 -14.291 -10.174 1.00 50.62 124 ASP A N 1
ATOM 974 C CA . ASP A 1 124 ? -14.109 -15.468 -11.054 1.00 50.62 124 ASP A CA 1
ATOM 975 C C . ASP A 1 124 ? -12.646 -15.919 -11.256 1.00 50.62 124 ASP A C 1
ATOM 977 O O . ASP A 1 124 ? -11.716 -15.121 -11.168 1.00 50.62 124 ASP A O 1
ATOM 981 N N . ASP A 1 125 ? -12.423 -17.198 -11.589 1.00 50.19 125 ASP A N 1
ATOM 982 C CA . ASP A 1 125 ? -11.095 -17.743 -11.919 1.00 50.19 125 ASP A CA 1
ATOM 983 C C . ASP A 1 125 ? -10.525 -17.042 -13.174 1.00 50.19 125 ASP A C 1
ATOM 985 O O . ASP A 1 125 ? -10.929 -17.310 -14.309 1.00 50.19 125 ASP A O 1
ATOM 989 N N . LEU A 1 126 ? -9.631 -16.068 -12.956 1.00 50.50 126 LEU A N 1
ATOM 990 C CA . LEU A 1 126 ? -9.214 -15.078 -13.959 1.00 50.50 126 LEU A CA 1
ATOM 991 C C . LEU A 1 126 ? -8.283 -15.645 -15.037 1.00 50.50 126 LEU A C 1
ATOM 993 O O . LEU A 1 126 ? -8.210 -15.089 -16.134 1.00 50.50 126 LEU A O 1
ATOM 997 N N . MET A 1 127 ? -7.600 -16.759 -14.759 1.00 48.81 127 MET A N 1
ATOM 998 C CA . MET A 1 127 ? -6.530 -17.329 -15.591 1.00 48.81 127 MET A CA 1
ATOM 999 C C . MET A 1 127 ? -6.849 -17.489 -17.093 1.00 48.81 127 MET A C 1
ATOM 1001 O O . MET A 1 127 ? -5.971 -17.188 -17.904 1.00 48.81 127 MET A O 1
ATOM 1005 N N . PRO A 1 128 ? -8.062 -17.895 -17.525 1.00 46.06 128 PRO A N 1
ATOM 1006 C CA . PRO A 1 128 ? -8.373 -18.083 -18.945 1.00 46.06 128 PRO A CA 1
ATOM 1007 C C . PRO A 1 128 ? -8.440 -16.777 -19.753 1.00 46.06 128 PRO A C 1
ATOM 1009 O O . PRO A 1 128 ? -8.292 -16.801 -20.973 1.00 46.06 128 PRO A O 1
ATOM 1012 N N . VAL A 1 129 ? -8.675 -15.638 -19.093 1.00 48.16 129 VAL A N 1
ATOM 1013 C CA . VAL A 1 129 ? -8.819 -14.313 -19.728 1.00 48.16 129 VAL A CA 1
ATOM 1014 C C . VAL A 1 129 ? -7.464 -13.611 -19.854 1.00 48.16 129 VAL A C 1
ATOM 1016 O O . VAL A 1 129 ? -7.286 -12.752 -20.716 1.00 48.16 129 VAL A O 1
ATOM 1019 N N . LEU A 1 130 ? -6.486 -14.006 -19.031 1.00 46.69 130 LEU A N 1
ATOM 1020 C CA . LEU A 1 130 ? -5.184 -13.344 -18.934 1.00 46.69 130 LEU A CA 1
ATOM 1021 C C . LEU A 1 130 ? -4.250 -13.620 -20.131 1.00 46.69 130 LEU A C 1
ATOM 1023 O O . LEU A 1 130 ? -3.282 -12.892 -20.347 1.00 46.69 130 LEU A O 1
ATOM 1027 N N . CYS A 1 131 ? -4.542 -14.649 -20.934 1.00 45.97 131 CYS A N 1
ATOM 1028 C CA . CYS A 1 131 ? -3.644 -15.183 -21.965 1.00 45.97 131 CYS A CA 1
ATOM 1029 C C . CYS A 1 131 ? -3.723 -14.503 -23.352 1.00 45.97 131 CYS A C 1
ATOM 1031 O O . CYS A 1 131 ? -3.145 -15.024 -24.310 1.00 45.97 131 CYS A O 1
ATOM 1033 N N . GLY A 1 132 ? -4.417 -13.367 -23.491 1.00 45.97 132 GLY A N 1
ATOM 1034 C CA . GLY A 1 132 ? -4.453 -12.597 -24.744 1.00 45.97 132 GLY A CA 1
ATOM 1035 C C . GLY A 1 132 ? -3.069 -12.052 -25.120 1.00 45.97 132 GLY A C 1
ATOM 1036 O O . GLY A 1 132 ? -2.312 -11.614 -24.251 1.00 45.97 132 GLY A O 1
ATOM 1037 N N . LYS A 1 133 ? -2.702 -12.099 -26.407 1.00 47.34 133 LYS A N 1
ATOM 1038 C CA . LYS A 1 133 ? -1.443 -11.517 -26.907 1.00 47.34 133 LYS A CA 1
ATOM 1039 C C . LYS A 1 133 ? -1.657 -10.053 -27.283 1.00 47.34 133 LYS A C 1
ATOM 1041 O O . LYS A 1 133 ? -2.612 -9.729 -27.980 1.00 47.34 133 LYS A O 1
ATOM 1046 N N . THR A 1 134 ? -0.733 -9.193 -26.872 1.00 51.62 134 THR A N 1
ATOM 1047 C CA . THR A 1 134 ? -0.725 -7.764 -27.204 1.00 51.62 134 THR A CA 1
ATOM 1048 C C . THR A 1 134 ? -0.347 -7.529 -28.671 1.00 51.62 134 THR A C 1
ATOM 1050 O O . THR A 1 134 ? 0.548 -8.182 -29.211 1.00 51.62 134 THR A O 1
ATOM 1053 N N . GLY A 1 135 ? -1.073 -6.623 -29.336 1.00 50.47 135 GLY A N 1
ATOM 1054 C CA . GLY A 1 135 ? -0.801 -6.187 -30.710 1.00 50.47 135 GLY A CA 1
ATOM 1055 C C . GLY A 1 135 ? 0.337 -5.161 -30.799 1.00 50.47 135 GLY A C 1
ATOM 1056 O O . GLY A 1 135 ? 0.882 -4.726 -29.791 1.00 50.47 135 GLY A O 1
ATOM 1057 N N . ASP A 1 136 ? 0.683 -4.750 -32.022 1.00 54.31 136 ASP A N 1
ATOM 1058 C CA . ASP A 1 136 ? 1.841 -3.890 -32.351 1.00 54.31 136 ASP A CA 1
ATOM 1059 C C . ASP A 1 136 ? 1.616 -2.378 -32.073 1.00 54.31 136 ASP A C 1
ATOM 1061 O O . ASP A 1 136 ? 2.266 -1.504 -32.650 1.00 54.31 136 ASP A O 1
ATOM 1065 N N . SER A 1 137 ? 0.644 -2.042 -31.219 1.00 61.62 137 SER A N 1
ATOM 1066 C CA . SER A 1 137 ? 0.339 -0.671 -30.792 1.00 61.62 137 SER A CA 1
ATOM 1067 C C . SER A 1 137 ? 1.255 -0.204 -29.655 1.00 61.62 137 SER A C 1
ATOM 1069 O O . SER A 1 137 ? 1.964 -0.991 -29.031 1.00 61.62 137 SER A O 1
ATOM 1071 N N . ARG A 1 138 ? 1.258 1.110 -29.386 1.00 74.44 138 ARG A N 1
ATOM 1072 C CA . ARG A 1 138 ? 1.939 1.714 -28.229 1.00 74.44 138 ARG A CA 1
ATOM 1073 C C . ARG A 1 138 ? 1.544 0.964 -26.952 1.00 74.44 138 ARG A C 1
ATOM 1075 O O . ARG A 1 138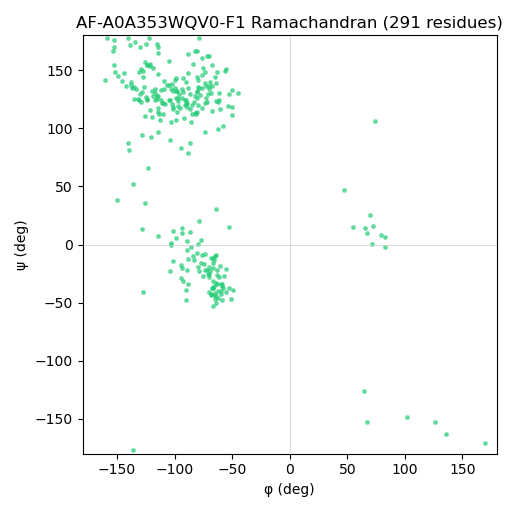 ? 0.367 0.972 -26.610 1.00 74.44 138 ARG A O 1
ATOM 1082 N N . LYS A 1 139 ? 2.528 0.360 -26.281 1.00 86.38 139 LYS A N 1
ATOM 1083 C CA . LYS A 1 139 ? 2.313 -0.468 -25.091 1.00 86.38 139 LYS A CA 1
ATOM 1084 C C . LYS A 1 139 ? 2.198 0.395 -23.844 1.00 86.38 139 LYS A C 1
ATOM 1086 O O . LYS A 1 139 ? 3.089 1.204 -23.575 1.00 86.38 139 LYS A O 1
ATOM 1091 N N . VAL A 1 140 ? 1.134 0.208 -23.078 1.00 89.00 140 VAL A N 1
ATOM 1092 C CA . VAL A 1 140 ? 0.889 0.907 -21.813 1.00 89.00 140 VAL A CA 1
ATOM 1093 C C . VAL A 1 140 ? 1.001 -0.099 -20.672 1.00 89.00 140 VAL A C 1
ATOM 1095 O O . VAL A 1 140 ? 0.289 -1.099 -20.657 1.00 89.00 140 VAL A O 1
ATOM 1098 N N . LEU A 1 141 ? 1.872 0.175 -19.698 1.00 92.44 141 LEU A N 1
ATOM 1099 C CA . LEU A 1 141 ? 1.972 -0.622 -18.474 1.00 92.44 141 LEU A CA 1
ATOM 1100 C C . LEU A 1 141 ? 1.033 -0.050 -17.416 1.00 92.44 141 LEU A C 1
ATOM 1102 O O . LEU A 1 141 ? 1.159 1.120 -17.039 1.00 92.44 141 LEU A O 1
ATOM 1106 N N . LYS A 1 142 ? 0.137 -0.887 -16.897 1.00 91.75 142 LYS A N 1
ATOM 1107 C CA . LYS A 1 142 ? -0.814 -0.526 -15.843 1.00 91.75 142 LYS A CA 1
ATOM 1108 C C . LYS A 1 142 ? -0.733 -1.482 -14.658 1.00 91.75 142 LYS A C 1
ATOM 1110 O O . LYS A 1 142 ? -0.354 -2.640 -14.812 1.00 91.75 142 LYS A O 1
ATOM 1115 N N . ILE A 1 143 ? -1.169 -1.011 -13.496 1.00 91.88 143 ILE A N 1
ATOM 1116 C CA . ILE A 1 143 ? -1.592 -1.855 -12.379 1.00 91.88 143 ILE A CA 1
ATOM 1117 C C . ILE A 1 143 ? -3.112 -1.946 -12.433 1.00 91.88 143 ILE A C 1
ATOM 1119 O O . ILE A 1 143 ? -3.826 -0.953 -12.259 1.00 91.88 143 ILE A O 1
ATOM 1123 N N . ARG A 1 144 ? -3.595 -3.157 -12.706 1.00 87.94 144 ARG A N 1
ATOM 1124 C CA . ARG A 1 144 ? -5.015 -3.462 -12.870 1.00 87.94 144 ARG A CA 1
ATOM 1125 C C . ARG A 1 144 ? -5.663 -3.950 -11.587 1.00 87.94 144 ARG A C 1
ATOM 1127 O O . ARG A 1 144 ? -6.861 -3.756 -11.413 1.00 87.94 144 ARG A O 1
ATOM 1134 N N . ALA A 1 145 ? -4.899 -4.582 -10.706 1.00 88.12 145 ALA A N 1
ATOM 1135 C CA . ALA A 1 145 ? -5.395 -4.978 -9.401 1.00 88.12 145 ALA A CA 1
ATOM 1136 C C . ALA A 1 145 ? -4.277 -5.053 -8.363 1.00 88.12 145 ALA A C 1
ATOM 1138 O O . ALA A 1 145 ? -3.116 -5.285 -8.708 1.00 88.12 145 ALA A O 1
ATOM 1139 N N . PHE A 1 146 ? -4.660 -4.883 -7.104 1.00 91.94 146 PHE A N 1
ATOM 1140 C CA . PHE A 1 146 ? -3.781 -4.960 -5.945 1.00 91.94 146 PHE A CA 1
ATOM 1141 C C . PHE A 1 146 ? -4.475 -5.731 -4.827 1.00 91.94 146 PHE A C 1
ATOM 1143 O O . PHE A 1 146 ? -5.661 -5.531 -4.577 1.00 91.94 146 PHE A O 1
ATOM 1150 N N . GLN A 1 147 ? -3.751 -6.618 -4.160 1.00 92.81 147 GLN A N 1
ATOM 1151 C CA . GLN A 1 147 ? -4.254 -7.388 -3.030 1.00 92.81 147 GLN A CA 1
ATOM 1152 C C . GLN A 1 147 ? -3.201 -7.384 -1.930 1.00 92.81 147 GLN A C 1
ATOM 1154 O O . GLN A 1 147 ? -2.064 -7.803 -2.149 1.00 92.81 147 GLN A O 1
ATOM 1159 N N . MET A 1 148 ? -3.606 -6.953 -0.741 1.00 93.81 148 MET A N 1
ATOM 1160 C CA . MET A 1 148 ? -2.800 -7.012 0.473 1.00 93.81 148 MET A CA 1
ATOM 1161 C C . MET A 1 148 ? -3.092 -8.311 1.225 1.00 93.81 148 MET A C 1
ATOM 1163 O O . MET A 1 148 ? -4.259 -8.643 1.438 1.00 93.81 148 MET A O 1
ATOM 1167 N N . MET A 1 149 ? -2.055 -9.043 1.640 1.00 92.88 149 MET A N 1
ATOM 1168 C CA . MET A 1 149 ? -2.209 -10.312 2.369 1.00 92.88 149 MET A CA 1
ATOM 1169 C C . MET A 1 149 ? -2.001 -10.184 3.879 1.00 92.88 149 MET A C 1
ATOM 1171 O O . MET A 1 149 ? -2.344 -11.111 4.612 1.00 92.88 149 MET A O 1
ATOM 1175 N N . ARG A 1 150 ? -1.441 -9.065 4.345 1.00 91.94 150 ARG A N 1
ATOM 1176 C CA . ARG A 1 150 ? -1.135 -8.80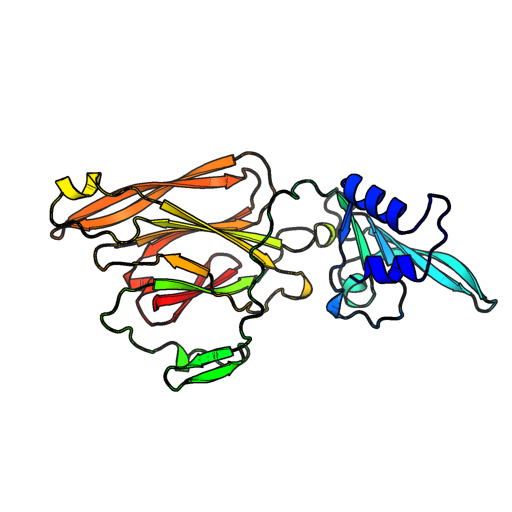4 5.752 1.00 91.94 150 ARG A CA 1
ATOM 1177 C C . ARG A 1 150 ? -1.231 -7.303 6.048 1.00 91.94 150 ARG A C 1
ATOM 1179 O O . ARG A 1 150 ? -0.863 -6.508 5.195 1.00 91.94 150 ARG A O 1
ATOM 1186 N N . ASN A 1 151 ? -1.684 -6.953 7.253 1.00 89.88 151 ASN A N 1
ATOM 1187 C CA . ASN A 1 151 ? -1.560 -5.601 7.800 1.00 89.88 151 ASN A CA 1
ATOM 1188 C C . ASN A 1 151 ? -0.146 -5.368 8.364 1.00 89.88 151 ASN A C 1
ATOM 1190 O O . ASN A 1 151 ? 0.419 -6.273 8.996 1.00 89.88 151 ASN A O 1
ATOM 1194 N N . TYR A 1 152 ? 0.383 -4.166 8.162 1.00 85.62 152 TYR A N 1
ATOM 1195 C CA . TYR A 1 152 ? 1.680 -3.730 8.685 1.00 85.62 152 TYR A CA 1
ATOM 1196 C C . TYR A 1 152 ? 1.513 -3.094 10.066 1.00 85.62 152 TYR A C 1
ATOM 1198 O O . TYR A 1 152 ? 2.111 -3.571 11.031 1.00 85.62 152 TYR A O 1
ATOM 1206 N N . ASP A 1 153 ? 0.542 -2.191 10.178 1.00 84.81 153 ASP A N 1
ATOM 1207 C CA . ASP A 1 153 ? 0.184 -1.539 11.431 1.00 84.81 153 ASP A CA 1
ATOM 1208 C C . ASP A 1 153 ? -0.847 -2.255 12.300 1.00 84.81 153 ASP A C 1
ATOM 1210 O O . ASP A 1 153 ? -1.656 -3.075 11.837 1.00 84.81 153 ASP A O 1
ATOM 1214 N N . SER A 1 154 ? -0.903 -1.814 13.560 1.00 87.69 154 SER A N 1
ATOM 1215 C CA . SER A 1 154 ? -2.019 -2.079 14.467 1.00 87.69 154 SER A CA 1
ATOM 1216 C C . SER A 1 154 ? -3.355 -1.623 13.869 1.00 87.69 154 SER A C 1
ATOM 1218 O O . SER A 1 154 ? -3.440 -0.670 13.093 1.00 87.69 154 SER A O 1
ATOM 1220 N N . TRP A 1 155 ? -4.443 -2.291 14.249 1.00 90.25 155 TRP A N 1
ATOM 1221 C CA . TRP A 1 155 ? -5.781 -1.932 13.780 1.00 90.25 155 TRP A CA 1
ATOM 1222 C C . TRP A 1 155 ? -6.259 -0.565 14.296 1.00 90.25 155 TRP A C 1
ATOM 1224 O O . TRP A 1 155 ? -7.190 -0.010 13.716 1.00 90.25 155 TRP A O 1
ATOM 1234 N N . PHE A 1 156 ? -5.621 -0.004 15.330 1.00 89.25 156 PHE A N 1
ATOM 1235 C CA . PHE A 1 156 ? -5.898 1.353 15.809 1.00 89.25 156 PHE A CA 1
ATOM 1236 C C . PHE A 1 156 ? -5.411 2.453 14.847 1.00 89.25 156 PHE A C 1
ATOM 1238 O O . PHE A 1 156 ? -6.006 3.531 14.826 1.00 89.25 156 PHE A O 1
ATOM 1245 N N . ALA A 1 157 ? -4.394 2.173 14.022 1.00 82.62 157 ALA A N 1
ATOM 1246 C CA . ALA A 1 157 ? -3.762 3.164 13.148 1.00 82.62 157 ALA A CA 1
ATOM 1247 C C . ALA A 1 157 ? -4.613 3.521 11.918 1.00 82.62 157 ALA A C 1
ATOM 1249 O O . ALA A 1 157 ? -4.540 4.638 11.415 1.00 82.62 157 ALA A O 1
ATOM 1250 N N . GLY A 1 158 ? -5.474 2.607 11.458 1.00 84.88 158 GLY A N 1
ATOM 1251 C CA . GLY A 1 158 ? -6.341 2.870 10.313 1.00 84.88 158 GLY A CA 1
ATOM 1252 C C . GLY A 1 158 ? -6.255 1.841 9.192 1.00 84.88 158 GLY A C 1
ATOM 1253 O O . GLY A 1 158 ? -5.998 0.651 9.394 1.00 84.88 158 GLY A O 1
ATOM 1254 N N . ALA A 1 159 ? -6.556 2.315 7.985 1.00 84.50 159 ALA A N 1
ATOM 1255 C CA . ALA A 1 159 ? -6.314 1.584 6.748 1.00 84.50 159 ALA A CA 1
ATOM 1256 C C . ALA A 1 159 ? -4.817 1.622 6.408 1.00 84.50 159 ALA A C 1
ATOM 1258 O O . ALA A 1 159 ? -4.155 2.585 6.762 1.00 84.50 159 ALA A O 1
ATOM 1259 N N . SER A 1 160 ? -4.312 0.607 5.706 1.00 88.69 160 SER A N 1
ATOM 1260 C CA . SER A 1 160 ? -2.922 0.616 5.234 1.00 88.69 160 SE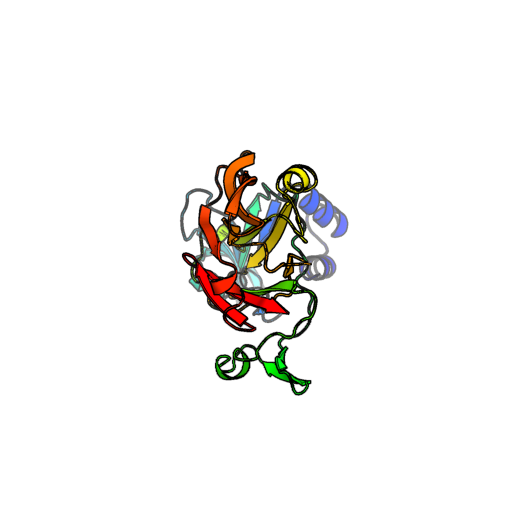R A CA 1
ATOM 1261 C C . SER A 1 160 ? -2.782 1.458 3.975 1.00 88.69 160 SER A C 1
ATOM 1263 O O . SER A 1 160 ? -3.595 1.332 3.049 1.00 88.69 160 SER A O 1
ATOM 1265 N N . GLU A 1 161 ? -1.744 2.282 3.919 1.00 88.50 161 GLU A N 1
ATOM 1266 C CA . GLU A 1 161 ? -1.491 3.219 2.826 1.00 88.50 161 GLU A CA 1
ATOM 1267 C C . GLU A 1 161 ? -0.240 2.792 2.057 1.00 88.50 161 GLU A C 1
ATOM 1269 O O . GLU A 1 161 ? 0.879 2.898 2.537 1.00 88.50 161 GLU A O 1
ATOM 1274 N N . PHE A 1 162 ? -0.418 2.270 0.841 1.00 92.44 162 PHE A N 1
ATOM 1275 C CA . PHE A 1 162 ? 0.696 1.794 0.023 1.00 92.44 162 PHE A CA 1
ATOM 1276 C C . PHE A 1 162 ? 1.110 2.818 -1.017 1.00 92.44 162 PHE A C 1
ATOM 1278 O O . PHE A 1 162 ? 0.316 3.180 -1.889 1.00 92.44 162 PHE A O 1
ATOM 1285 N N . TRP A 1 163 ? 2.389 3.166 -1.034 1.00 91.50 163 TRP A N 1
ATOM 1286 C CA . TRP A 1 163 ? 3.004 3.865 -2.149 1.00 91.50 163 TRP A CA 1
ATOM 1287 C C . TRP A 1 163 ? 3.564 2.873 -3.158 1.00 91.50 163 TRP A C 1
ATOM 1289 O O . TRP A 1 163 ? 4.456 2.084 -2.857 1.00 91.50 163 TRP A O 1
ATOM 1299 N N . ILE A 1 164 ? 3.081 2.942 -4.398 1.00 94.25 164 ILE A N 1
ATOM 1300 C CA . ILE A 1 164 ? 3.608 2.150 -5.509 1.00 94.25 164 ILE A CA 1
ATOM 1301 C C . ILE A 1 164 ? 4.331 3.083 -6.473 1.00 94.25 164 ILE A C 1
ATOM 1303 O O . ILE A 1 164 ? 3.743 4.021 -7.011 1.00 94.25 164 ILE A O 1
ATOM 1307 N N . LYS A 1 165 ? 5.618 2.824 -6.709 1.00 94.12 165 LYS A N 1
ATOM 1308 C CA . LYS A 1 165 ? 6.496 3.688 -7.503 1.00 94.12 165 LYS A CA 1
ATOM 1309 C C . LYS A 1 165 ? 7.179 2.907 -8.625 1.00 94.12 165 LYS A C 1
ATOM 1311 O O . LYS A 1 165 ? 7.689 1.807 -8.423 1.00 94.12 165 LYS A O 1
ATOM 1316 N N . CYS A 1 166 ? 7.212 3.490 -9.820 1.00 94.56 166 CYS A N 1
ATOM 1317 C CA . CYS A 1 166 ? 7.858 2.948 -11.015 1.00 94.56 166 CYS A CA 1
ATOM 1318 C C . CYS A 1 166 ? 8.848 3.965 -11.585 1.00 94.56 166 CYS A C 1
ATOM 1320 O O . CYS A 1 166 ? 8.448 4.986 -12.145 1.00 94.56 166 CYS A O 1
ATOM 1322 N N . GLY A 1 167 ? 10.137 3.659 -11.485 1.00 94.12 167 GLY A N 1
ATOM 1323 C CA . GLY A 1 167 ? 11.218 4.378 -12.144 1.00 94.12 167 GLY A CA 1
ATOM 1324 C C . GLY A 1 167 ? 11.531 3.779 -13.513 1.00 94.12 167 GLY A C 1
ATOM 1325 O O . GLY A 1 167 ? 11.926 2.616 -13.609 1.00 94.12 167 GLY A O 1
ATOM 1326 N N . ALA A 1 168 ? 11.395 4.566 -14.581 1.00 92.94 168 ALA A N 1
ATOM 1327 C CA . ALA A 1 168 ? 11.805 4.147 -15.922 1.00 92.94 168 ALA A CA 1
ATOM 1328 C C . ALA A 1 168 ? 12.050 5.339 -16.858 1.00 92.94 168 ALA A C 1
ATOM 1330 O O . ALA A 1 168 ? 11.827 6.497 -16.507 1.00 92.94 168 ALA A O 1
ATOM 1331 N N . VAL A 1 169 ? 12.470 5.045 -18.090 1.00 89.69 169 VAL A N 1
ATOM 1332 C CA . VAL A 1 169 ? 12.608 6.032 -19.168 1.00 89.69 169 VAL A CA 1
ATOM 1333 C C . VAL A 1 169 ? 11.450 5.879 -20.151 1.00 89.69 169 VAL A C 1
ATOM 1335 O O . VAL A 1 169 ? 11.516 5.092 -21.092 1.00 89.69 169 VAL A O 1
ATOM 1338 N N . ASN A 1 170 ? 10.355 6.595 -19.901 1.00 84.75 170 ASN A N 1
ATOM 1339 C CA . ASN A 1 170 ? 9.124 6.455 -20.677 1.00 84.75 170 ASN A CA 1
ATOM 1340 C C . ASN A 1 170 ? 9.336 6.816 -22.163 1.00 84.75 170 ASN A C 1
ATOM 1342 O O . ASN A 1 170 ? 9.883 7.873 -22.477 1.00 84.75 170 ASN A O 1
ATOM 1346 N N . GLY A 1 171 ? 8.886 5.956 -23.081 1.00 82.19 171 GLY A N 1
ATOM 1347 C CA . GLY A 1 171 ? 8.975 6.197 -24.524 1.00 82.19 171 GLY A CA 1
ATOM 1348 C C . GLY A 1 171 ? 10.388 6.149 -25.104 1.00 82.19 171 GLY A C 1
ATOM 1349 O O . GLY A 1 171 ? 10.645 6.773 -26.134 1.00 82.19 171 GLY A O 1
ATOM 1350 N N . PHE A 1 172 ? 11.315 5.429 -24.465 1.00 87.00 172 PHE A N 1
ATOM 1351 C CA . PHE A 1 172 ? 12.711 5.381 -24.895 1.00 87.00 172 PHE A CA 1
ATOM 1352 C C . PHE A 1 172 ? 12.880 4.817 -26.319 1.00 87.00 172 PHE A C 1
ATOM 1354 O O . PHE A 1 172 ? 12.561 3.654 -26.584 1.00 87.00 172 PHE A O 1
ATOM 1361 N N . ARG A 1 173 ? 13.382 5.645 -27.244 1.00 87.75 173 ARG A N 1
ATOM 1362 C CA . ARG A 1 173 ? 13.659 5.308 -28.654 1.00 87.75 173 ARG A CA 1
ATOM 1363 C C . ARG A 1 173 ? 14.972 5.955 -29.096 1.00 87.75 173 ARG A C 1
ATOM 1365 O O . ARG A 1 173 ? 14.983 7.030 -29.697 1.00 87.75 173 ARG A O 1
ATOM 1372 N N . ALA A 1 174 ? 16.089 5.325 -28.766 1.00 88.19 174 ALA A N 1
ATOM 1373 C CA . ALA A 1 174 ? 17.422 5.772 -29.155 1.00 88.19 174 ALA A CA 1
ATOM 1374 C C . ALA A 1 174 ? 17.924 4.995 -30.380 1.00 88.19 174 ALA A C 1
ATOM 1376 O O . ALA A 1 174 ? 17.856 3.762 -30.434 1.00 88.19 174 ALA A O 1
ATOM 1377 N N . ALA A 1 175 ? 18.450 5.711 -31.372 1.00 87.19 175 ALA A N 1
ATOM 1378 C CA . ALA A 1 175 ? 19.109 5.112 -32.528 1.00 87.19 175 ALA A CA 1
ATOM 1379 C C . ALA A 1 175 ? 20.623 4.992 -32.303 1.00 87.19 175 ALA A C 1
ATOM 1381 O O . ALA A 1 175 ? 21.264 4.065 -32.814 1.00 87.19 175 ALA A O 1
ATOM 1382 N N . THR A 1 176 ? 21.206 5.920 -31.547 1.00 86.88 176 THR A N 1
ATOM 1383 C CA . THR A 1 176 ? 22.632 5.938 -31.217 1.00 86.88 176 THR A CA 1
ATOM 1384 C C . THR A 1 176 ? 22.870 6.107 -29.719 1.00 86.88 176 THR A C 1
ATOM 1386 O O . THR A 1 176 ? 21.947 6.347 -28.948 1.00 86.88 176 THR A O 1
ATOM 1389 N N . GLU A 1 177 ? 24.117 5.923 -29.293 1.00 84.94 177 GLU A N 1
ATOM 1390 C CA . GLU A 1 177 ? 24.512 6.114 -27.894 1.00 84.94 177 GLU A CA 1
ATOM 1391 C C . GLU A 1 177 ? 24.370 7.585 -27.480 1.00 84.94 177 GLU A C 1
ATOM 1393 O O . GLU A 1 177 ? 23.915 7.885 -26.384 1.00 84.94 177 GLU A O 1
ATOM 1398 N N . GLU A 1 178 ? 24.644 8.517 -28.394 1.00 85.94 178 GLU A N 1
ATOM 1399 C CA . GLU A 1 178 ? 24.488 9.954 -28.157 1.00 85.94 178 GLU A CA 1
ATOM 1400 C C . GLU A 1 178 ? 23.026 10.357 -27.894 1.00 85.94 178 GLU A C 1
ATOM 1402 O O . GLU A 1 178 ? 22.770 11.390 -27.274 1.00 85.94 178 GLU A O 1
ATOM 1407 N N . ASP A 1 179 ? 22.056 9.541 -28.326 1.00 85.12 179 ASP A N 1
ATOM 1408 C CA . ASP A 1 179 ? 20.642 9.765 -28.029 1.00 85.12 179 ASP A CA 1
ATOM 1409 C C . ASP A 1 179 ? 20.295 9.483 -26.560 1.00 85.12 179 ASP A C 1
ATOM 1411 O O . ASP A 1 179 ? 19.305 10.034 -26.084 1.00 85.12 179 ASP A O 1
ATOM 1415 N N . LEU A 1 180 ? 21.091 8.690 -25.823 1.00 83.81 180 LEU A N 1
ATOM 1416 C CA . LEU A 1 180 ? 20.839 8.376 -24.405 1.00 83.81 180 LEU A CA 1
ATOM 1417 C C . LEU A 1 180 ? 20.711 9.652 -23.567 1.00 83.81 180 LEU A C 1
ATOM 1419 O O . LEU A 1 180 ? 19.807 9.763 -22.745 1.00 83.81 180 LEU A O 1
ATOM 1423 N N . ALA A 1 181 ? 21.562 10.646 -23.838 1.00 83.94 181 ALA A N 1
ATOM 1424 C CA . ALA A 1 181 ? 21.582 11.923 -23.127 1.00 83.94 181 ALA A CA 1
ATOM 1425 C C . ALA A 1 181 ? 20.317 12.778 -23.336 1.00 83.94 181 ALA A C 1
ATOM 1427 O O . ALA A 1 181 ? 20.116 13.756 -22.620 1.00 83.94 181 ALA A O 1
ATOM 1428 N N . LYS A 1 182 ? 19.468 12.441 -24.317 1.00 85.38 182 LYS A N 1
ATOM 1429 C CA . LYS A 1 182 ? 18.210 13.156 -24.597 1.00 85.38 182 LYS A CA 1
ATOM 1430 C C . LYS A 1 182 ? 17.064 12.701 -23.703 1.00 85.38 182 LYS A C 1
ATOM 1432 O O . LYS A 1 182 ? 16.024 13.355 -23.679 1.00 85.38 182 LYS A O 1
ATOM 1437 N N . TYR A 1 183 ? 17.234 11.577 -23.015 1.00 84.75 183 TYR A N 1
ATOM 1438 C CA . TYR A 1 183 ? 16.205 10.999 -22.177 1.00 84.75 183 TYR A CA 1
ATOM 1439 C C . TYR A 1 183 ? 16.512 11.237 -20.705 1.00 84.75 183 TYR A C 1
ATOM 1441 O O . TYR A 1 183 ? 17.638 11.068 -20.244 1.00 84.75 183 TYR A O 1
ATOM 1449 N N . THR A 1 184 ? 15.477 11.602 -19.958 1.00 82.94 184 THR A N 1
ATOM 1450 C CA . THR A 1 184 ? 15.538 11.742 -18.505 1.00 82.94 184 THR A CA 1
ATOM 1451 C C . THR A 1 184 ? 14.634 10.675 -17.896 1.00 82.94 184 THR A C 1
ATOM 1453 O O . THR A 1 184 ? 13.480 10.565 -18.320 1.00 82.94 184 THR A O 1
ATOM 1456 N N . PRO A 1 185 ? 15.131 9.859 -16.951 1.00 88.62 185 PRO A N 1
ATOM 1457 C CA . PRO A 1 185 ? 14.275 8.931 -16.233 1.00 88.62 185 PRO A CA 1
ATOM 1458 C C . PRO A 1 185 ? 13.232 9.697 -15.419 1.00 88.62 185 PRO A C 1
ATOM 1460 O O . PRO A 1 185 ? 13.487 10.791 -14.917 1.00 88.62 185 PRO A O 1
ATOM 1463 N N . SER A 1 186 ? 12.063 9.094 -15.270 1.00 85.19 186 SER A N 1
ATOM 1464 C CA . SER A 1 186 ? 10.965 9.612 -14.462 1.00 85.19 186 SER A CA 1
ATOM 1465 C C . SER A 1 186 ? 10.503 8.552 -13.478 1.00 85.19 186 SER A C 1
ATOM 1467 O O . SER A 1 186 ? 10.526 7.359 -13.793 1.00 85.19 186 SER A O 1
ATOM 1469 N N . VAL A 1 187 ? 10.022 8.998 -12.323 1.00 88.44 187 VAL A N 1
ATOM 1470 C CA . VAL A 1 187 ? 9.328 8.155 -11.353 1.00 88.44 187 VAL A CA 1
ATOM 1471 C C . VAL A 1 187 ? 7.841 8.465 -11.451 1.00 88.44 187 VAL A C 1
ATOM 1473 O O . VAL A 1 187 ? 7.448 9.623 -11.360 1.00 88.44 187 VAL A O 1
ATOM 1476 N N . THR A 1 188 ? 7.031 7.439 -11.687 1.00 87.81 188 THR A N 1
ATOM 1477 C CA . THR A 1 188 ? 5.577 7.506 -11.500 1.00 87.81 188 THR A CA 1
ATOM 1478 C C . THR A 1 188 ? 5.265 6.949 -10.128 1.00 87.81 188 THR A C 1
ATOM 1480 O O . THR A 1 188 ? 5.725 5.851 -9.823 1.00 87.81 188 THR A O 1
ATOM 1483 N N . ASP A 1 189 ? 4.499 7.669 -9.323 1.00 87.62 189 ASP A N 1
ATOM 1484 C CA . ASP A 1 189 ? 4.073 7.241 -8.000 1.00 87.62 189 ASP A CA 1
ATOM 1485 C C . ASP A 1 189 ? 2.560 7.367 -7.811 1.00 87.62 189 ASP A C 1
ATOM 1487 O O . ASP A 1 189 ? 1.874 8.169 -8.446 1.00 87.62 189 ASP A O 1
ATOM 1491 N N . CYS A 1 190 ? 2.019 6.501 -6.964 1.00 84.69 190 CYS A N 1
ATOM 1492 C CA . CYS A 1 190 ? 0.616 6.517 -6.591 1.00 84.69 190 CYS A CA 1
ATOM 1493 C C . CYS A 1 190 ? 0.425 5.937 -5.193 1.00 84.69 190 CYS A C 1
ATOM 1495 O O . CYS A 1 190 ? 1.146 5.023 -4.794 1.00 84.69 190 CYS A O 1
ATOM 1497 N N . MET A 1 191 ? -0.583 6.448 -4.490 1.00 84.81 191 MET A N 1
ATOM 1498 C CA . MET A 1 191 ? -1.008 5.936 -3.193 1.00 84.81 191 MET A CA 1
ATOM 1499 C C . MET A 1 191 ? -2.260 5.070 -3.353 1.00 84.81 191 MET A C 1
ATOM 1501 O O . MET A 1 191 ? -3.221 5.470 -4.022 1.00 84.81 191 MET A O 1
ATOM 1505 N N . VAL A 1 192 ? -2.244 3.884 -2.747 1.00 86.25 192 VAL A N 1
ATOM 1506 C CA . VAL A 1 192 ? -3.352 2.927 -2.692 1.00 86.25 192 VAL A CA 1
ATOM 1507 C C . VAL A 1 192 ? -3.686 2.662 -1.232 1.00 86.25 192 VAL A C 1
ATOM 1509 O O . VAL A 1 192 ? -2.886 2.078 -0.512 1.00 86.25 192 VAL A O 1
ATOM 1512 N N . VAL A 1 193 ? -4.893 3.036 -0.815 1.00 85.75 193 VAL A N 1
ATOM 1513 C CA . VAL A 1 193 ? -5.379 2.784 0.547 1.00 85.75 193 VAL A CA 1
ATOM 1514 C C . VAL A 1 193 ? -6.168 1.479 0.575 1.00 85.75 193 VAL A C 1
ATOM 1516 O O . VAL A 1 193 ? -7.119 1.306 -0.195 1.00 85.75 193 VAL A O 1
ATOM 1519 N N . VAL A 1 194 ? -5.790 0.569 1.470 1.00 86.94 194 VAL A N 1
ATOM 1520 C CA . VAL A 1 194 ? -6.452 -0.720 1.692 1.00 86.94 194 VAL A CA 1
ATOM 1521 C C . VAL A 1 194 ? -7.086 -0.727 3.076 1.00 86.94 194 VAL A C 1
ATOM 1523 O O . VAL A 1 194 ? -6.405 -0.739 4.099 1.00 86.94 194 VAL A O 1
ATOM 1526 N N . LYS A 1 195 ? -8.421 -0.746 3.120 1.00 86.31 195 LYS A N 1
ATOM 1527 C CA . LYS A 1 195 ? -9.166 -0.810 4.384 1.00 86.31 195 LYS A CA 1
ATOM 1528 C C . LYS A 1 195 ? -8.953 -2.153 5.079 1.00 86.31 195 LYS A C 1
ATOM 1530 O O . LYS A 1 195 ? -8.781 -3.178 4.420 1.00 86.31 195 LYS A O 1
ATOM 1535 N N . ARG A 1 196 ? -9.112 -2.188 6.404 1.00 86.94 196 ARG A N 1
ATOM 1536 C CA . ARG A 1 196 ? -9.032 -3.436 7.191 1.00 86.94 196 ARG A CA 1
ATOM 1537 C C . ARG A 1 196 ? -10.039 -4.492 6.727 1.00 86.94 196 ARG A C 1
ATOM 1539 O O . ARG A 1 196 ? -9.704 -5.670 6.620 1.00 86.94 196 ARG A O 1
ATOM 1546 N N . SER A 1 197 ? -11.240 -4.067 6.333 1.00 83.88 197 SER A N 1
ATOM 1547 C CA . SER A 1 197 ? -12.274 -4.931 5.741 1.00 83.88 197 SER A CA 1
ATOM 1548 C C . SER A 1 197 ? -11.918 -5.498 4.354 1.00 83.88 197 SER A C 1
ATOM 1550 O O . SER A 1 197 ? -12.592 -6.406 3.861 1.00 83.88 197 SER A O 1
ATOM 1552 N N . GLN A 1 198 ? -10.859 -4.991 3.714 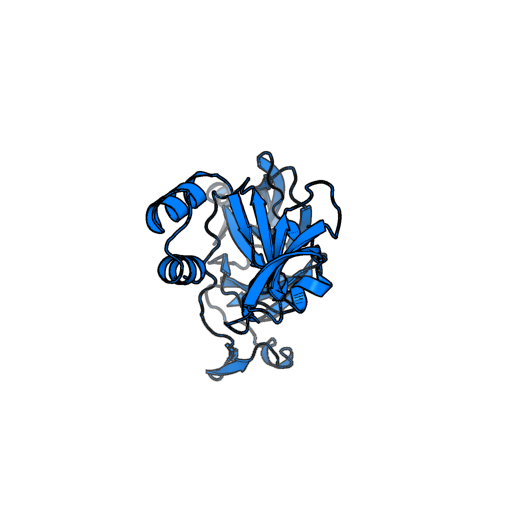1.00 85.81 198 GLN A N 1
ATOM 1553 C CA . GLN A 1 198 ? -10.390 -5.393 2.386 1.00 85.81 198 GLN A CA 1
ATOM 1554 C C . GLN A 1 198 ? -9.157 -6.307 2.418 1.00 85.81 198 GLN A C 1
ATOM 1556 O O . GLN A 1 198 ? -8.692 -6.716 1.354 1.00 85.81 198 GLN A O 1
ATOM 1561 N N . LEU A 1 199 ? -8.646 -6.672 3.600 1.00 89.69 199 LEU A N 1
ATOM 1562 C CA . LEU A 1 199 ? -7.546 -7.628 3.732 1.00 89.69 199 LEU A CA 1
ATOM 1563 C C . LEU A 1 199 ? -7.859 -8.929 2.972 1.00 89.69 199 LEU A C 1
ATOM 1565 O O . LEU A 1 199 ? -8.934 -9.514 3.113 1.00 89.69 199 LEU A O 1
ATOM 1569 N N . GLY A 1 200 ? -6.920 -9.374 2.137 1.00 86.69 200 GLY A N 1
ATOM 1570 C CA . GLY A 1 200 ? -7.075 -10.560 1.300 1.00 86.69 200 GLY A CA 1
ATOM 1571 C C . GLY A 1 200 ? -8.050 -10.400 0.129 1.00 86.69 200 GLY A C 1
ATOM 1572 O O . GLY A 1 200 ? -8.209 -11.350 -0.636 1.00 86.69 200 GLY A O 1
ATOM 1573 N N . ARG A 1 201 ? -8.677 -9.233 -0.074 1.00 87.12 201 ARG A N 1
ATOM 1574 C CA . ARG A 1 201 ? -9.539 -8.962 -1.235 1.00 87.12 201 ARG A CA 1
ATOM 1575 C C . ARG A 1 201 ? -8.740 -8.323 -2.368 1.00 87.12 201 ARG A C 1
ATOM 1577 O O . ARG A 1 201 ? -7.860 -7.496 -2.144 1.00 87.12 201 ARG A O 1
ATOM 1584 N N . THR A 1 202 ? -9.076 -8.690 -3.599 1.00 85.31 202 THR A N 1
ATOM 1585 C CA . THR A 1 202 ? -8.472 -8.104 -4.800 1.00 85.31 202 THR A CA 1
ATOM 1586 C C . THR A 1 202 ? -9.148 -6.776 -5.123 1.00 85.31 202 THR A C 1
ATOM 1588 O O . THR A 1 202 ? -10.316 -6.740 -5.509 1.00 85.31 202 THR A O 1
ATOM 1591 N N . LEU A 1 203 ? -8.414 -5.675 -4.986 1.00 83.69 203 LEU A N 1
ATOM 1592 C CA . LEU A 1 203 ? -8.889 -4.335 -5.310 1.00 83.69 203 LEU A CA 1
ATOM 1593 C C . LEU A 1 203 ? -8.685 -4.050 -6.802 1.00 83.69 203 LEU A C 1
ATOM 1595 O O . LEU A 1 203 ? -7.541 -4.070 -7.263 1.00 83.69 203 LEU A O 1
ATOM 1599 N N . PRO A 1 204 ? -9.750 -3.770 -7.576 1.00 82.56 204 PRO A N 1
ATOM 1600 C CA . PRO A 1 204 ? -9.602 -3.352 -8.960 1.00 82.56 204 PRO A CA 1
ATOM 1601 C C . PRO A 1 204 ? -9.030 -1.935 -9.023 1.00 82.56 204 PRO A C 1
ATOM 1603 O O . PRO A 1 204 ? -9.543 -1.002 -8.409 1.00 82.56 204 PRO A O 1
ATOM 1606 N N . LEU A 1 205 ? -7.983 -1.780 -9.822 1.00 82.19 205 LEU A N 1
ATOM 1607 C CA . LEU A 1 205 ? -7.269 -0.537 -10.069 1.00 82.19 205 LEU A CA 1
ATOM 1608 C C . LEU A 1 205 ? -7.217 -0.241 -11.578 1.00 82.19 205 LEU A C 1
ATOM 1610 O O . LEU A 1 205 ? -7.630 -1.033 -12.432 1.00 82.19 205 LEU A O 1
ATOM 1614 N N . GLY A 1 206 ? -6.722 0.943 -11.919 1.00 77.44 206 GLY A N 1
ATOM 1615 C CA . GLY A 1 206 ? -6.520 1.391 -13.298 1.00 77.44 206 GLY A CA 1
ATOM 1616 C C . GLY A 1 206 ? -5.346 2.354 -13.396 1.00 77.44 206 GLY A C 1
ATOM 1617 O O . GLY A 1 206 ? -5.430 3.363 -14.091 1.00 77.44 206 GLY A O 1
ATOM 1618 N N . ILE A 1 207 ? -4.291 2.083 -12.630 1.00 83.81 207 ILE A N 1
ATOM 1619 C CA . ILE A 1 207 ? -3.165 3.001 -12.468 1.00 83.81 207 ILE A CA 1
ATOM 1620 C C . ILE A 1 207 ? -2.220 2.805 -13.644 1.00 83.81 207 ILE A C 1
ATOM 1622 O O . ILE A 1 207 ? -1.747 1.698 -13.882 1.00 83.81 207 ILE A O 1
ATOM 1626 N N . VAL A 1 208 ? -1.943 3.871 -14.387 1.00 86.00 208 VAL A N 1
ATOM 1627 C CA . VAL A 1 208 ? -0.977 3.843 -15.488 1.00 86.00 208 VAL A CA 1
ATOM 1628 C C . VAL A 1 208 ? 0.413 4.109 -14.924 1.00 86.00 208 VAL A C 1
ATOM 1630 O O . VAL A 1 208 ? 0.661 5.198 -14.421 1.00 86.00 208 VAL A O 1
ATOM 1633 N N . MET A 1 209 ? 1.315 3.133 -15.042 1.00 89.38 209 MET A N 1
ATOM 1634 C CA . MET A 1 209 ? 2.709 3.274 -14.609 1.00 89.38 209 MET A CA 1
ATOM 1635 C C . MET A 1 209 ? 3.594 3.813 -15.735 1.00 89.38 209 MET A C 1
ATOM 1637 O O . MET A 1 209 ? 4.473 4.630 -15.493 1.00 89.38 209 MET A O 1
ATOM 1641 N N . LEU A 1 210 ? 3.369 3.365 -16.977 1.00 89.62 210 LEU A N 1
ATOM 1642 C CA . LEU A 1 210 ? 4.086 3.851 -18.161 1.00 89.62 210 LEU A CA 1
ATOM 1643 C C . LEU A 1 210 ? 3.147 3.946 -19.353 1.00 89.62 210 LEU A C 1
ATOM 1645 O O . LEU A 1 210 ? 2.376 3.027 -19.616 1.00 89.62 210 LEU A O 1
ATOM 1649 N N . THR A 1 211 ? 3.248 5.038 -20.109 1.00 85.44 211 THR A N 1
ATOM 1650 C CA . THR A 1 211 ? 2.396 5.265 -21.284 1.00 85.44 211 THR A CA 1
ATOM 1651 C C . THR A 1 211 ? 3.018 4.787 -22.591 1.00 85.44 211 THR A C 1
ATOM 1653 O O . THR A 1 211 ? 2.286 4.630 -23.559 1.00 85.44 211 THR A O 1
ATOM 1656 N N . ASP A 1 212 ? 4.337 4.610 -22.680 1.00 86.19 212 ASP A N 1
ATOM 1657 C CA . ASP A 1 212 ? 5.021 4.034 -23.849 1.00 86.19 212 ASP A CA 1
ATOM 1658 C C . ASP A 1 212 ? 6.153 3.104 -23.389 1.00 86.19 212 ASP A C 1
ATOM 1660 O O . ASP A 1 212 ? 7.299 3.524 -23.214 1.00 86.19 212 ASP A O 1
ATOM 1664 N N . PHE A 1 213 ? 5.816 1.834 -23.156 1.00 90.38 213 PHE A N 1
ATOM 1665 C CA . PHE A 1 213 ? 6.767 0.794 -22.772 1.00 90.38 213 PHE A CA 1
ATOM 1666 C C . PHE A 1 213 ? 7.389 0.157 -24.021 1.00 90.38 213 PHE A C 1
ATOM 1668 O O . PHE A 1 213 ? 6.889 -0.820 -24.584 1.00 90.38 213 PHE A O 1
ATOM 1675 N N . THR A 1 214 ? 8.477 0.755 -24.499 1.00 89.75 214 THR A N 1
ATOM 1676 C CA . THR A 1 214 ? 9.091 0.380 -25.778 1.00 89.75 214 THR A CA 1
ATOM 1677 C C . THR A 1 214 ? 9.884 -0.924 -25.685 1.00 89.75 214 THR A C 1
ATOM 1679 O O . THR A 1 214 ? 10.324 -1.345 -24.618 1.00 89.75 214 THR A O 1
ATOM 1682 N N . ASP A 1 215 ? 10.145 -1.553 -26.832 1.00 88.88 215 ASP A N 1
ATOM 1683 C CA . ASP A 1 215 ? 10.969 -2.768 -26.907 1.00 88.88 215 ASP A CA 1
ATOM 1684 C C . ASP A 1 215 ? 12.457 -2.527 -26.595 1.00 88.88 215 ASP A C 1
ATOM 1686 O O . ASP A 1 215 ? 13.214 -3.480 -26.417 1.00 88.88 215 ASP A O 1
ATOM 1690 N N . GLN A 1 216 ? 12.887 -1.263 -26.530 1.00 91.94 216 GLN A N 1
ATOM 1691 C CA . GLN A 1 216 ? 14.235 -0.906 -26.095 1.00 91.94 216 GLN A CA 1
ATOM 1692 C C . GLN A 1 216 ? 14.356 -0.827 -24.573 1.00 91.94 216 GLN A C 1
ATOM 1694 O O . GLN A 1 216 ? 15.467 -0.710 -24.079 1.00 91.94 216 GLN A O 1
ATOM 1699 N N . MET A 1 217 ? 13.267 -0.885 -23.814 1.00 93.19 217 MET A N 1
ATOM 1700 C CA . MET A 1 217 ? 13.323 -0.910 -22.354 1.00 93.19 217 MET A CA 1
ATOM 1701 C C . MET A 1 217 ? 13.429 -2.368 -21.888 1.00 93.19 217 MET A C 1
ATOM 1703 O O . MET A 1 217 ? 12.542 -3.171 -22.168 1.00 93.19 217 MET A O 1
ATOM 1707 N N . GLU A 1 218 ? 14.510 -2.734 -21.198 1.00 94.31 218 GLU A N 1
ATOM 1708 C CA . GLU A 1 218 ? 14.743 -4.117 -20.750 1.00 94.31 218 GLU A CA 1
ATOM 1709 C C . GLU A 1 218 ? 14.113 -4.394 -19.381 1.00 94.31 218 GLU A C 1
ATOM 1711 O O . GLU A 1 218 ? 13.621 -5.498 -19.137 1.00 94.31 218 GLU A O 1
ATOM 1716 N N . ASN A 1 219 ? 14.086 -3.398 -18.496 1.00 94.88 219 ASN A N 1
ATOM 1717 C CA . ASN A 1 219 ? 13.441 -3.481 -17.190 1.00 94.88 219 ASN A CA 1
ATOM 1718 C C . ASN A 1 219 ? 12.980 -2.100 -16.690 1.00 94.88 219 ASN A C 1
ATOM 1720 O O . ASN A 1 219 ? 13.308 -1.063 -17.270 1.00 94.88 219 ASN A O 1
ATOM 1724 N N . ILE A 1 220 ? 12.199 -2.120 -15.614 1.00 95.81 220 ILE A N 1
ATOM 1725 C CA . ILE A 1 220 ? 11.816 -0.953 -14.814 1.00 95.81 220 ILE A CA 1
ATOM 1726 C C . ILE A 1 220 ? 12.336 -1.132 -13.387 1.00 95.81 220 ILE A C 1
ATOM 1728 O O . ILE A 1 220 ? 12.443 -2.268 -12.921 1.00 95.81 220 ILE A O 1
ATOM 1732 N N . ALA A 1 221 ? 12.603 -0.036 -12.682 1.00 96.75 221 ALA A N 1
ATOM 1733 C CA . ALA A 1 221 ? 12.778 -0.052 -11.234 1.00 96.75 221 ALA A CA 1
ATOM 1734 C C . ALA A 1 221 ? 11.408 0.098 -10.566 1.00 96.75 221 ALA A C 1
ATOM 1736 O O . ALA A 1 221 ? 10.639 0.989 -10.923 1.00 96.75 221 ALA A O 1
ATOM 1737 N N . PHE A 1 222 ? 11.080 -0.772 -9.617 1.00 97.19 222 PHE A N 1
ATOM 1738 C CA . PHE A 1 222 ? 9.756 -0.818 -9.008 1.00 97.19 222 PHE A CA 1
ATOM 1739 C C . PHE A 1 222 ? 9.875 -0.945 -7.486 1.00 97.19 222 PHE A C 1
ATOM 1741 O O . PHE A 1 222 ? 10.715 -1.695 -6.983 1.00 97.19 222 PHE A O 1
ATOM 1748 N N . LEU A 1 223 ? 9.078 -0.160 -6.767 1.00 97.00 223 LEU A N 1
ATOM 1749 C CA . LEU A 1 223 ? 9.087 -0.040 -5.311 1.00 97.00 223 LEU A CA 1
ATOM 1750 C C . LEU A 1 223 ? 7.643 -0.029 -4.809 1.00 97.00 223 LEU A C 1
ATOM 1752 O O . LEU A 1 223 ? 6.800 0.666 -5.370 1.00 97.00 223 LEU A O 1
ATOM 1756 N N . ILE A 1 224 ? 7.385 -0.796 -3.758 1.00 97.00 224 ILE A N 1
ATOM 1757 C CA . ILE A 1 224 ? 6.168 -0.737 -2.960 1.00 97.00 224 ILE A CA 1
ATOM 1758 C C . ILE A 1 224 ? 6.602 -0.501 -1.516 1.00 97.00 224 ILE A C 1
ATOM 1760 O O . ILE A 1 224 ? 7.410 -1.277 -0.993 1.00 97.00 224 ILE A O 1
ATOM 1764 N N . THR A 1 225 ? 6.067 0.545 -0.901 1.00 95.12 225 THR A N 1
ATOM 1765 C CA . THR A 1 225 ? 6.194 0.814 0.532 1.00 95.12 225 THR A CA 1
ATOM 1766 C C . THR A 1 225 ? 4.820 0.939 1.170 1.00 95.12 225 THR A C 1
ATOM 1768 O O . THR A 1 225 ? 3.847 1.218 0.468 1.00 95.12 225 THR A O 1
ATOM 1771 N N . GLU A 1 226 ? 4.742 0.671 2.466 1.00 93.50 226 GLU A N 1
ATOM 1772 C CA . GLU A 1 226 ? 3.613 1.050 3.314 1.00 93.50 226 GLU A CA 1
ATOM 1773 C C . GLU A 1 226 ? 4.040 2.272 4.141 1.00 93.50 226 GLU A C 1
ATOM 1775 O O . GLU A 1 226 ? 5.206 2.349 4.530 1.00 93.50 226 GLU A O 1
ATOM 1780 N N . ASP A 1 227 ? 3.177 3.287 4.214 1.00 87.19 227 ASP A N 1
ATOM 1781 C CA . ASP A 1 227 ? 3.527 4.628 4.701 1.00 87.19 227 ASP A CA 1
ATOM 1782 C C . ASP A 1 227 ? 3.489 4.691 6.231 1.00 87.19 227 ASP A C 1
ATOM 1784 O O . ASP A 1 227 ? 2.422 4.627 6.830 1.00 87.19 227 ASP A O 1
ATOM 1788 N N . ASP A 1 228 ? 4.661 4.884 6.834 1.00 83.69 228 ASP A N 1
ATOM 1789 C CA . ASP A 1 228 ? 4.848 5.118 8.278 1.00 83.69 228 ASP A CA 1
ATOM 1790 C C . ASP A 1 228 ? 5.387 6.542 8.548 1.00 83.69 228 ASP A C 1
ATOM 1792 O O . ASP A 1 228 ? 5.830 6.890 9.659 1.00 83.69 228 ASP A O 1
ATOM 1796 N N . GLY A 1 229 ? 5.452 7.360 7.491 1.00 79.81 229 GLY A N 1
ATOM 1797 C CA . GLY A 1 229 ? 5.976 8.715 7.513 1.00 79.81 229 GLY A CA 1
ATOM 1798 C C . GLY A 1 229 ? 7.485 8.799 7.784 1.00 79.81 229 GLY A C 1
ATOM 1799 O O . GLY A 1 229 ? 8.298 7.917 7.494 1.00 79.81 229 GLY A O 1
ATOM 1800 N N . GLY A 1 230 ? 7.915 9.924 8.359 1.00 82.44 230 GLY A N 1
ATOM 1801 C CA . GLY A 1 230 ? 9.326 10.204 8.646 1.00 82.44 230 GLY A CA 1
ATOM 1802 C C . GLY A 1 230 ? 9.980 11.153 7.642 1.00 82.44 230 GLY A C 1
ATOM 1803 O O . GLY A 1 230 ? 9.368 12.102 7.164 1.00 82.44 230 GLY A O 1
ATOM 1804 N N . THR A 1 231 ? 11.279 10.981 7.389 1.00 85.94 231 THR A N 1
ATOM 1805 C CA . THR A 1 231 ? 12.033 11.885 6.502 1.00 85.94 231 THR A CA 1
ATOM 1806 C C . THR A 1 231 ? 12.193 11.279 5.121 1.00 85.94 231 THR A C 1
ATOM 1808 O O . THR A 1 231 ? 12.487 10.094 5.013 1.00 85.94 231 THR A O 1
ATOM 1811 N N . ILE A 1 232 ? 12.102 12.099 4.075 1.00 88.12 232 ILE A N 1
ATOM 1812 C CA . ILE A 1 232 ? 12.320 11.646 2.698 1.00 88.12 232 ILE A CA 1
ATOM 1813 C C . ILE A 1 232 ? 13.760 11.135 2.522 1.00 88.12 232 ILE A C 1
ATOM 1815 O O . ILE A 1 232 ? 14.729 11.874 2.714 1.00 88.12 232 ILE A O 1
ATOM 1819 N N . GLU A 1 233 ? 13.879 9.879 2.102 1.00 90.69 233 GLU A N 1
ATOM 1820 C CA . GLU A 1 233 ? 15.097 9.215 1.643 1.00 90.69 233 GLU A CA 1
ATOM 1821 C C . GLU A 1 233 ? 14.991 8.846 0.156 1.00 90.69 233 GLU A C 1
ATOM 1823 O O . GLU A 1 233 ? 13.932 8.950 -0.461 1.00 90.69 233 GLU A O 1
ATOM 1828 N N . GLU A 1 234 ? 16.103 8.415 -0.447 1.00 92.50 234 GLU A N 1
ATOM 1829 C CA . GLU A 1 234 ? 16.140 7.986 -1.848 1.00 92.50 234 GLU A CA 1
ATOM 1830 C C . GLU A 1 234 ? 16.706 6.576 -1.999 1.00 92.50 234 GLU A C 1
ATOM 1832 O O . GLU A 1 234 ? 17.848 6.286 -1.624 1.00 92.50 234 GLU A O 1
ATOM 1837 N N . TRP A 1 235 ? 15.954 5.712 -2.679 1.00 95.44 235 TRP A N 1
ATOM 1838 C CA . TRP A 1 235 ? 16.470 4.451 -3.181 1.00 95.44 235 TRP A CA 1
ATOM 1839 C C . TRP A 1 235 ? 17.130 4.668 -4.545 1.00 95.44 235 TRP A C 1
ATOM 1841 O O . TRP A 1 235 ? 16.469 4.848 -5.571 1.00 95.44 235 TRP A O 1
ATOM 1851 N N . LYS A 1 236 ? 18.466 4.642 -4.551 1.00 94.25 236 LYS A N 1
ATOM 1852 C CA . LYS A 1 236 ? 19.272 4.693 -5.777 1.00 94.25 236 LYS A CA 1
ATOM 1853 C C . LYS A 1 236 ? 19.243 3.336 -6.468 1.00 94.25 236 LYS A C 1
ATOM 1855 O O . LYS A 1 236 ? 19.714 2.340 -5.917 1.00 94.25 236 LYS A O 1
ATOM 1860 N N . CYS A 1 237 ? 18.704 3.311 -7.675 1.00 93.19 237 CYS A N 1
ATOM 1861 C CA . CYS A 1 237 ? 18.524 2.116 -8.484 1.00 93.19 237 CYS A CA 1
ATOM 1862 C C . CYS A 1 237 ? 18.824 2.406 -9.959 1.00 93.19 237 CYS A C 1
ATOM 1864 O O . CYS A 1 237 ? 19.156 3.526 -10.346 1.00 93.19 237 CYS A O 1
ATOM 1866 N N . GLU A 1 238 ? 18.742 1.371 -10.785 1.00 90.69 238 GLU A N 1
ATOM 1867 C CA . GLU A 1 238 ? 19.006 1.455 -12.216 1.00 90.69 238 GLU A CA 1
ATOM 1868 C C . GLU A 1 238 ? 17.823 0.858 -12.981 1.00 90.69 238 GLU A C 1
ATOM 1870 O O . GLU A 1 238 ? 17.239 -0.134 -12.539 1.00 90.69 238 GLU A O 1
ATOM 1875 N N . ALA A 1 239 ? 17.486 1.436 -14.130 1.00 89.69 239 ALA A N 1
ATOM 1876 C CA . ALA A 1 239 ? 16.688 0.781 -15.160 1.00 89.69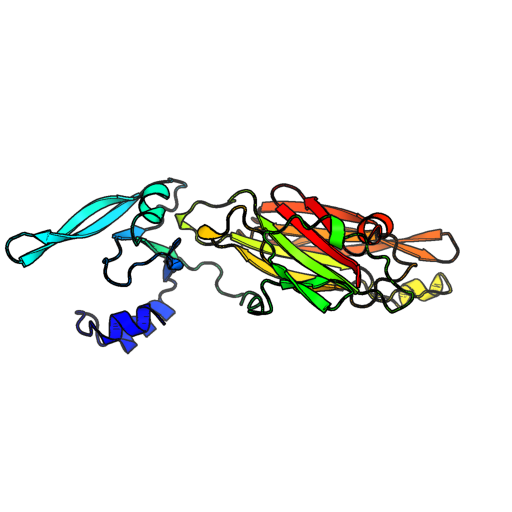 239 ALA A CA 1
ATOM 1877 C C . ALA A 1 239 ? 17.545 0.587 -16.413 1.00 89.69 239 ALA A C 1
ATOM 1879 O O . ALA A 1 239 ? 18.404 1.413 -16.717 1.00 89.69 239 ALA A O 1
ATOM 1880 N N . THR A 1 240 ? 17.320 -0.487 -17.158 1.00 92.44 240 THR A N 1
ATOM 1881 C CA . THR A 1 240 ? 18.169 -0.852 -18.295 1.00 92.44 240 THR A CA 1
ATOM 1882 C C . THR A 1 240 ? 17.443 -0.641 -19.617 1.00 92.44 240 THR A C 1
ATOM 1884 O O . THR A 1 240 ? 16.293 -1.054 -19.790 1.00 92.44 240 THR A O 1
ATOM 1887 N N . VAL A 1 241 ? 18.132 -0.023 -20.576 1.00 91.38 241 VAL A N 1
ATOM 1888 C CA . VAL A 1 241 ? 17.662 0.179 -21.952 1.00 91.38 241 VAL A CA 1
ATOM 1889 C C . VAL A 1 241 ? 18.648 -0.396 -22.967 1.00 91.38 241 VAL A C 1
ATOM 1891 O O . VAL A 1 241 ? 19.842 -0.487 -22.708 1.00 91.38 241 VAL A O 1
ATOM 1894 N N . LYS A 1 242 ? 18.175 -0.763 -24.156 1.00 92.62 242 LYS A N 1
ATOM 1895 C CA . LYS A 1 242 ? 18.947 -1.433 -25.200 1.00 92.62 242 LYS A CA 1
ATOM 1896 C C . LYS A 1 242 ? 19.059 -0.578 -26.454 1.00 92.62 242 LYS A C 1
ATOM 1898 O O . LYS A 1 242 ? 18.062 -0.238 -27.087 1.00 92.62 242 LYS A O 1
ATOM 1903 N N . VAL A 1 243 ? 20.294 -0.324 -26.883 1.00 89.88 243 VAL A N 1
ATOM 1904 C CA . VAL A 1 243 ? 20.623 0.402 -28.117 1.00 89.88 243 VAL A CA 1
ATOM 1905 C C . VAL A 1 243 ? 21.616 -0.423 -28.929 1.00 89.88 243 VAL A C 1
ATOM 1907 O O . VAL A 1 243 ? 22.688 -0.767 -28.437 1.00 89.88 243 VAL A O 1
ATOM 1910 N N . LYS A 1 244 ? 21.278 -0.763 -30.182 1.00 86.25 244 LYS A N 1
ATOM 1911 C CA . LYS A 1 244 ? 22.147 -1.539 -31.100 1.00 86.25 244 LYS A CA 1
ATOM 1912 C C . LYS A 1 244 ? 22.767 -2.790 -30.446 1.00 86.25 244 LYS A C 1
ATOM 1914 O O . LYS A 1 244 ? 23.965 -3.039 -30.561 1.00 86.25 244 LYS A O 1
ATOM 1919 N N . SER A 1 245 ? 21.939 -3.565 -29.745 1.00 83.75 245 SER A N 1
ATOM 1920 C CA . SER A 1 245 ? 22.330 -4.796 -29.035 1.00 83.75 245 SER A CA 1
ATOM 1921 C C . SER A 1 245 ? 23.258 -4.617 -27.827 1.00 83.75 245 SER A C 1
ATOM 1923 O O . SER A 1 245 ? 23.731 -5.616 -27.293 1.00 83.75 245 SER A O 1
ATOM 1925 N N . LYS A 1 246 ? 23.487 -3.382 -27.368 1.00 90.31 246 LYS A N 1
ATOM 1926 C CA . LYS A 1 246 ? 24.154 -3.081 -26.097 1.00 90.31 246 LYS A CA 1
ATOM 1927 C C . LYS A 1 246 ? 23.137 -2.575 -25.079 1.00 90.31 246 LYS A C 1
ATOM 1929 O O . LYS A 1 246 ? 22.290 -1.753 -25.429 1.00 90.31 246 LYS A O 1
ATOM 1934 N N . SER A 1 247 ? 23.253 -3.054 -23.848 1.00 91.88 247 SER A N 1
ATOM 1935 C CA . SER A 1 247 ? 22.446 -2.607 -22.714 1.00 91.88 247 SER A CA 1
ATOM 1936 C C . SER A 1 247 ? 23.137 -1.450 -21.998 1.00 91.88 247 SER A C 1
ATOM 1938 O O . SER A 1 247 ? 24.357 -1.454 -21.835 1.00 91.88 247 SER A O 1
ATOM 1940 N N . TRP A 1 248 ? 22.348 -0.467 -21.587 1.00 91.38 248 TRP A N 1
ATOM 1941 C CA . TRP A 1 248 ? 22.777 0.755 -20.927 1.00 91.38 248 TRP A CA 1
ATOM 1942 C C . TRP A 1 248 ? 21.971 0.957 -19.657 1.00 91.38 248 TRP A C 1
ATOM 1944 O O . TRP A 1 248 ? 20.740 0.892 -19.680 1.00 91.38 248 TRP A O 1
ATOM 1954 N N . GLY A 1 249 ? 22.685 1.226 -18.572 1.00 90.69 249 GLY A N 1
ATOM 1955 C CA . GLY A 1 249 ? 22.103 1.575 -17.292 1.00 90.69 249 GLY A CA 1
ATOM 1956 C C . GLY A 1 249 ? 21.686 3.027 -17.212 1.00 90.69 249 GLY A C 1
ATOM 1957 O O . GLY A 1 249 ? 22.463 3.922 -17.545 1.00 90.69 249 GLY A O 1
ATOM 1958 N N . VAL A 1 250 ? 20.471 3.264 -16.736 1.00 89.94 250 VAL A N 1
ATOM 1959 C CA . VAL A 1 250 ? 19.947 4.590 -16.431 1.00 89.94 250 VAL A CA 1
ATOM 1960 C C . VAL A 1 250 ? 19.725 4.670 -14.930 1.00 89.94 250 VAL A C 1
ATOM 1962 O O . VAL A 1 250 ? 18.881 3.962 -14.388 1.00 89.94 250 VAL A O 1
ATOM 1965 N N . ASN A 1 251 ? 20.491 5.531 -14.264 1.00 93.19 251 ASN A N 1
ATOM 1966 C CA . ASN A 1 251 ? 20.378 5.749 -12.824 1.00 93.19 251 ASN A CA 1
ATOM 1967 C C . ASN A 1 251 ? 19.070 6.470 -12.487 1.00 93.19 251 ASN A C 1
ATOM 1969 O O . ASN A 1 251 ? 18.739 7.478 -13.111 1.00 93.19 251 ASN A O 1
ATOM 1973 N N . ILE A 1 252 ? 18.368 5.983 -11.469 1.00 93.62 252 ILE A N 1
ATOM 1974 C CA . ILE A 1 252 ? 17.103 6.526 -10.979 1.00 93.62 252 ILE A CA 1
ATOM 1975 C C . ILE A 1 252 ? 17.178 6.626 -9.453 1.00 93.62 252 ILE A C 1
ATOM 1977 O O . ILE A 1 252 ? 17.592 5.682 -8.783 1.00 93.62 252 ILE A O 1
ATOM 1981 N N . SER A 1 253 ? 16.763 7.764 -8.902 1.00 92.88 253 SER A N 1
ATOM 1982 C CA . SER A 1 253 ? 16.491 7.918 -7.470 1.00 92.88 253 SER A CA 1
ATOM 1983 C C . SER A 1 253 ? 14.982 7.861 -7.261 1.00 92.88 253 SER A C 1
ATOM 1985 O O . SER A 1 253 ? 14.266 8.713 -7.786 1.00 92.88 253 SER A O 1
ATOM 1987 N N . ILE A 1 254 ? 14.496 6.859 -6.529 1.00 93.62 254 ILE A N 1
ATOM 1988 C CA . ILE A 1 254 ? 13.080 6.754 -6.153 1.00 93.62 254 ILE A CA 1
ATOM 1989 C C . ILE A 1 254 ? 12.932 7.222 -4.697 1.00 93.62 254 ILE A C 1
ATOM 1991 O O . ILE A 1 254 ? 13.540 6.595 -3.826 1.00 93.62 254 ILE A O 1
ATOM 1995 N N . PRO A 1 255 ? 12.168 8.294 -4.414 1.00 90.25 255 PRO A N 1
ATOM 1996 C CA . PRO A 1 255 ? 11.972 8.777 -3.051 1.00 90.25 255 PRO A CA 1
ATOM 1997 C C . PRO A 1 255 ? 10.994 7.891 -2.264 1.00 90.25 255 PRO A C 1
ATOM 1999 O O . PRO A 1 255 ? 10.033 7.383 -2.844 1.00 90.25 255 PRO A O 1
ATOM 2002 N N . TYR A 1 256 ? 11.227 7.735 -0.962 1.00 89.50 256 TYR A N 1
ATOM 2003 C CA . TYR A 1 256 ? 10.347 7.059 0.010 1.00 89.50 256 TYR A CA 1
ATOM 2004 C C . TYR A 1 256 ? 10.591 7.638 1.416 1.00 89.50 256 TYR A C 1
ATOM 2006 O O . TYR A 1 256 ? 11.582 8.356 1.587 1.00 89.50 256 TYR A O 1
ATOM 2014 N N . HIS A 1 257 ? 9.732 7.389 2.409 1.00 87.75 257 HIS A N 1
ATOM 2015 C CA . HIS A 1 257 ? 10.004 7.881 3.763 1.00 87.75 257 HIS A CA 1
ATOM 2016 C C . HIS A 1 257 ? 10.832 6.889 4.587 1.00 87.75 257 HIS A C 1
ATOM 2018 O O . HIS A 1 257 ? 10.762 5.680 4.414 1.00 87.75 257 HIS A O 1
ATOM 2024 N N . SER A 1 258 ? 11.672 7.403 5.487 1.00 87.31 258 SER A N 1
ATOM 2025 C CA . SER A 1 258 ? 12.655 6.601 6.225 1.00 87.31 258 SER A CA 1
ATOM 2026 C C . SER A 1 258 ? 12.064 5.593 7.206 1.00 87.31 258 SER A C 1
ATOM 2028 O O . SER A 1 258 ? 12.784 4.675 7.608 1.00 87.31 258 SER A O 1
ATOM 2030 N N . LYS A 1 259 ? 10.807 5.772 7.626 1.00 88.19 259 LYS A N 1
ATOM 2031 C CA . LYS A 1 259 ? 10.132 4.812 8.500 1.00 88.19 259 LYS A CA 1
ATOM 2032 C C . LYS A 1 259 ? 9.299 3.793 7.739 1.00 88.19 259 LYS A C 1
ATOM 2034 O O . LYS A 1 259 ? 9.045 2.759 8.334 1.00 88.19 259 LYS A O 1
ATOM 2039 N N . ASP A 1 260 ? 8.973 4.059 6.474 1.00 91.06 260 ASP A N 1
ATOM 2040 C CA . ASP A 1 260 ? 8.147 3.183 5.650 1.00 91.06 260 ASP A CA 1
ATOM 2041 C C . ASP A 1 260 ? 8.624 1.729 5.668 1.00 91.06 260 ASP A C 1
ATOM 2043 O O . ASP A 1 260 ? 9.792 1.418 5.370 1.00 91.06 260 ASP A O 1
ATOM 2047 N N . ASP A 1 261 ? 7.676 0.820 5.859 1.00 93.00 261 ASP A N 1
ATOM 2048 C CA . ASP A 1 261 ? 7.898 -0.591 5.626 1.00 93.00 261 ASP A CA 1
ATOM 2049 C C . ASP A 1 261 ? 8.100 -0.876 4.125 1.00 93.00 261 ASP A C 1
ATOM 2051 O O . ASP A 1 261 ? 7.212 -0.751 3.273 1.00 93.00 261 ASP A O 1
ATOM 2055 N N . ILE A 1 262 ? 9.308 -1.327 3.766 1.00 95.12 262 ILE A N 1
ATOM 2056 C CA . ILE A 1 262 ? 9.612 -1.766 2.398 1.00 95.12 262 ILE A CA 1
ATOM 2057 C C . ILE A 1 262 ? 8.943 -3.120 2.143 1.00 95.12 262 ILE A C 1
ATOM 2059 O O . ILE A 1 262 ? 9.509 -4.180 2.419 1.00 95.12 262 ILE A O 1
ATOM 2063 N N . VAL A 1 263 ? 7.772 -3.079 1.512 1.00 96.44 263 VAL A N 1
ATOM 2064 C CA . VAL A 1 263 ? 7.023 -4.262 1.065 1.00 96.44 263 VAL A CA 1
ATOM 2065 C C . VAL A 1 263 ? 7.802 -5.025 -0.003 1.00 96.44 263 VAL A C 1
ATOM 2067 O O . VAL A 1 263 ? 7.981 -6.244 0.073 1.00 96.44 263 VAL A O 1
ATOM 2070 N N . TRP A 1 264 ? 8.264 -4.310 -1.033 1.00 97.25 264 TRP A N 1
ATOM 2071 C CA . TRP A 1 264 ? 9.060 -4.889 -2.108 1.00 97.25 264 TRP A CA 1
ATOM 2072 C C . TRP A 1 264 ? 9.832 -3.820 -2.874 1.00 97.25 264 TRP A C 1
ATOM 2074 O O . TRP A 1 264 ? 9.300 -2.759 -3.183 1.00 97.25 264 TRP A O 1
ATOM 2084 N N . ARG A 1 265 ? 11.068 -4.123 -3.278 1.00 96.25 265 ARG A N 1
ATOM 2085 C CA . ARG A 1 265 ? 11.827 -3.286 -4.216 1.00 96.25 265 ARG A CA 1
ATOM 2086 C C . ARG A 1 265 ? 12.708 -4.127 -5.125 1.00 96.25 265 ARG A C 1
ATOM 2088 O O . ARG A 1 265 ? 13.329 -5.089 -4.672 1.00 96.25 265 ARG A O 1
ATOM 2095 N N . GLY A 1 266 ? 12.809 -3.750 -6.393 1.00 95.88 266 GLY A N 1
ATOM 2096 C CA . GLY A 1 266 ? 13.652 -4.452 -7.354 1.00 95.88 266 GLY A CA 1
ATOM 2097 C C . GLY A 1 266 ? 13.432 -4.013 -8.795 1.00 95.88 266 GLY A C 1
ATOM 2098 O O . GLY A 1 266 ? 12.749 -3.029 -9.071 1.00 95.88 266 GLY A O 1
ATOM 2099 N N . GLN A 1 267 ? 14.029 -4.760 -9.721 1.00 96.31 267 GLN A N 1
ATOM 2100 C CA . GLN A 1 267 ? 13.826 -4.572 -11.154 1.00 96.31 267 GLN A CA 1
ATOM 2101 C C . GLN A 1 267 ? 12.814 -5.591 -11.684 1.00 96.31 267 GLN A C 1
ATOM 2103 O O . GLN A 1 267 ? 12.919 -6.782 -11.387 1.00 96.31 267 GLN A O 1
ATOM 2108 N N . LEU A 1 268 ? 11.866 -5.141 -12.507 1.00 96.19 268 LEU A N 1
ATOM 2109 C CA . LEU A 1 268 ? 10.936 -6.013 -13.229 1.00 96.19 268 LEU A CA 1
ATOM 2110 C C . LEU A 1 268 ? 11.265 -5.964 -14.720 1.00 96.19 268 LEU A C 1
ATOM 2112 O O . LEU A 1 268 ? 11.272 -4.890 -15.322 1.00 96.19 268 LEU A O 1
ATOM 2116 N N . SER A 1 269 ? 11.572 -7.116 -15.320 1.00 95.44 269 SER A N 1
ATOM 2117 C CA . SER A 1 269 ? 11.935 -7.166 -16.737 1.00 95.44 269 SER A CA 1
ATOM 2118 C C . SER A 1 269 ? 10.718 -6.960 -17.634 1.00 95.44 269 SER A C 1
ATOM 2120 O O . SER A 1 269 ? 9.601 -7.381 -17.320 1.00 95.44 269 SER A O 1
ATOM 2122 N N . ARG A 1 270 ? 10.939 -6.351 -18.799 1.00 92.44 270 ARG A N 1
ATOM 2123 C CA . ARG A 1 270 ? 9.901 -6.212 -19.820 1.00 92.44 270 ARG A CA 1
ATOM 2124 C C . ARG A 1 270 ? 9.388 -7.576 -20.264 1.00 92.44 270 ARG A C 1
ATOM 2126 O O . ARG A 1 270 ? 8.187 -7.736 -20.401 1.00 92.44 270 ARG A O 1
ATOM 2133 N N . ASP A 1 271 ? 10.268 -8.554 -20.463 1.00 91.44 271 ASP A N 1
ATOM 2134 C CA . ASP A 1 271 ? 9.862 -9.893 -20.907 1.00 91.44 271 ASP A CA 1
ATOM 2135 C C . ASP A 1 271 ? 8.972 -10.598 -19.878 1.00 91.44 271 ASP A C 1
ATOM 2137 O O . ASP A 1 271 ? 8.048 -11.313 -20.256 1.00 91.44 271 ASP A O 1
ATOM 2141 N N . TYR A 1 272 ? 9.201 -10.353 -18.584 1.00 93.56 272 TYR A N 1
ATOM 2142 C CA . TYR A 1 272 ? 8.310 -10.813 -17.525 1.00 93.56 272 TYR A CA 1
ATOM 2143 C C . TYR A 1 272 ? 6.944 -10.116 -17.605 1.00 93.56 272 TYR A C 1
ATOM 2145 O O . TYR A 1 272 ? 5.916 -10.787 -17.705 1.00 93.56 272 TYR A O 1
ATOM 2153 N N . LEU A 1 273 ? 6.937 -8.779 -17.640 1.00 92.06 273 LEU A N 1
ATOM 2154 C CA . LEU A 1 273 ? 5.719 -7.957 -17.643 1.00 92.06 273 LEU A CA 1
ATOM 2155 C C . LEU A 1 273 ? 4.881 -8.100 -18.924 1.00 92.06 273 LEU A C 1
ATOM 2157 O O . LEU A 1 273 ? 3.661 -7.980 -18.875 1.00 92.06 273 LEU A O 1
ATOM 2161 N N . ALA A 1 274 ? 5.531 -8.356 -20.059 1.00 85.81 274 ALA A N 1
ATOM 2162 C CA . ALA A 1 274 ? 4.927 -8.509 -21.381 1.00 85.81 274 ALA A CA 1
ATOM 2163 C C . ALA A 1 274 ? 4.778 -9.980 -21.806 1.00 85.81 274 ALA A C 1
ATOM 2165 O O . ALA A 1 274 ? 4.500 -10.254 -22.975 1.00 85.81 274 ALA A O 1
ATOM 2166 N N . SER A 1 275 ? 4.976 -10.931 -20.886 1.00 83.50 275 SER A N 1
ATOM 2167 C CA . SER A 1 275 ? 4.821 -12.368 -21.160 1.00 83.50 275 SER A CA 1
ATOM 2168 C C . SER A 1 275 ? 3.394 -12.737 -21.589 1.00 83.50 275 SER A C 1
ATOM 2170 O O . SER A 1 275 ? 3.186 -13.682 -22.351 1.00 83.50 275 SER A O 1
ATOM 2172 N N . SER A 1 276 ? 2.415 -11.960 -21.130 1.00 81.69 276 SER A N 1
ATOM 2173 C CA . SER A 1 276 ? 1.006 -12.017 -21.510 1.00 81.69 276 SER A CA 1
ATOM 2174 C C . SER A 1 276 ? 0.374 -10.634 -21.330 1.00 81.69 276 SER A C 1
ATOM 2176 O O . SER A 1 276 ? 1.035 -9.709 -20.852 1.00 81.69 276 SER A O 1
ATOM 2178 N N . ARG A 1 277 ? -0.900 -10.469 -21.709 1.00 84.44 277 ARG A N 1
ATOM 2179 C CA . ARG A 1 277 ? -1.629 -9.224 -21.437 1.00 84.44 277 ARG A CA 1
ATOM 2180 C C . ARG A 1 277 ? -1.688 -8.907 -19.942 1.00 84.44 277 ARG A C 1
ATOM 2182 O O . ARG A 1 277 ? -1.653 -7.734 -19.590 1.00 84.44 277 ARG A O 1
ATOM 2189 N N . TYR A 1 278 ? -1.759 -9.916 -19.074 1.00 86.31 278 TYR A N 1
ATOM 2190 C CA . TYR A 1 278 ? -1.826 -9.707 -17.633 1.00 86.31 278 TYR A CA 1
ATOM 2191 C C . TYR A 1 278 ? -0.830 -10.574 -16.873 1.00 86.31 278 TYR A C 1
ATOM 2193 O O . TYR A 1 278 ? -0.869 -11.798 -16.956 1.00 86.31 278 TYR A O 1
ATOM 2201 N N . THR A 1 279 ? 0.001 -9.945 -16.049 1.00 88.81 279 THR A N 1
ATOM 2202 C CA . THR A 1 279 ? 1.007 -10.638 -15.241 1.00 88.81 279 THR A CA 1
ATOM 2203 C C . THR A 1 279 ? 0.667 -10.486 -13.765 1.00 88.81 279 THR A C 1
ATOM 2205 O O . THR A 1 279 ? 0.653 -9.371 -13.249 1.00 88.81 279 THR A O 1
ATOM 2208 N N . ILE A 1 280 ? 0.394 -11.599 -13.080 1.00 91.19 280 ILE A N 1
ATOM 2209 C CA . ILE A 1 280 ? 0.183 -11.616 -11.626 1.00 91.19 280 ILE A CA 1
ATOM 2210 C C . ILE A 1 280 ? 1.527 -11.864 -10.942 1.00 91.19 280 ILE A C 1
ATOM 2212 O O . ILE A 1 280 ? 2.201 -12.863 -11.207 1.00 91.19 280 ILE A O 1
ATOM 2216 N N . SER A 1 281 ? 1.902 -10.962 -10.043 1.00 91.94 281 SER A N 1
ATOM 2217 C CA . SER A 1 281 ? 3.173 -10.994 -9.329 1.00 91.94 281 SER A CA 1
ATOM 2218 C C . SER A 1 281 ? 2.938 -10.975 -7.827 1.00 91.94 281 SER A C 1
ATOM 2220 O O . SER A 1 281 ? 2.336 -10.038 -7.307 1.00 91.94 281 SER A O 1
ATOM 2222 N N . ARG A 1 282 ? 3.473 -11.974 -7.115 1.00 94.31 282 ARG A N 1
ATOM 2223 C CA . ARG A 1 282 ? 3.584 -11.919 -5.655 1.00 94.31 282 ARG A CA 1
ATOM 2224 C C . ARG A 1 282 ? 4.863 -11.174 -5.284 1.00 94.31 282 ARG A C 1
ATOM 2226 O O . ARG A 1 282 ? 5.957 -11.666 -5.556 1.00 94.31 282 ARG A O 1
ATOM 2233 N N . LEU A 1 283 ? 4.711 -9.996 -4.693 1.00 95.50 283 LEU A N 1
ATOM 2234 C CA . LEU A 1 283 ? 5.794 -9.079 -4.352 1.00 95.50 283 LEU A CA 1
ATOM 2235 C C . LEU A 1 283 ? 5.766 -8.861 -2.835 1.00 95.50 283 LEU A C 1
ATOM 2237 O O . LEU A 1 283 ? 5.010 -8.038 -2.339 1.00 95.50 283 LEU A O 1
ATOM 2241 N N . GLY A 1 284 ? 6.531 -9.663 -2.090 1.00 93.38 284 GLY A N 1
ATOM 2242 C CA . GLY A 1 284 ? 6.434 -9.677 -0.626 1.00 93.38 284 GLY A CA 1
ATOM 2243 C C . GLY A 1 284 ? 5.064 -10.182 -0.157 1.00 93.38 284 GLY A C 1
ATOM 2244 O O . GLY A 1 284 ? 4.617 -11.259 -0.575 1.00 93.38 284 GLY A O 1
ATOM 2245 N N . ASP A 1 285 ? 4.398 -9.388 0.682 1.00 93.81 285 ASP A N 1
ATOM 2246 C CA . ASP A 1 285 ? 3.069 -9.681 1.233 1.00 93.81 285 ASP A CA 1
ATOM 2247 C C . ASP A 1 285 ? 1.914 -9.079 0.412 1.00 93.81 285 ASP A C 1
ATOM 2249 O O . ASP A 1 285 ? 0.763 -9.071 0.856 1.00 93.81 285 ASP A O 1
ATOM 2253 N N . VAL A 1 286 ? 2.188 -8.638 -0.821 1.00 95.25 286 VAL A N 1
ATOM 2254 C CA . VAL A 1 286 ? 1.158 -8.166 -1.754 1.00 95.25 286 VAL A CA 1
ATOM 2255 C C . VAL A 1 286 ? 1.147 -8.967 -3.055 1.00 95.25 286 VAL A C 1
ATOM 2257 O O . VAL A 1 286 ? 2.141 -9.574 -3.468 1.00 95.25 286 VAL A O 1
ATOM 2260 N N . SER A 1 287 ? -0.004 -8.972 -3.718 1.00 94.69 287 SER A N 1
ATOM 2261 C CA . SER A 1 287 ? -0.170 -9.462 -5.083 1.00 94.69 287 SER A CA 1
ATOM 2262 C C . SER A 1 287 ? -0.560 -8.298 -5.987 1.00 94.69 287 SER A C 1
ATOM 2264 O O . SER A 1 287 ? -1.534 -7.591 -5.721 1.00 94.69 287 SER A O 1
ATOM 2266 N N . VAL A 1 288 ? 0.203 -8.093 -7.057 1.00 94.81 288 VAL A N 1
ATOM 2267 C CA . VAL A 1 288 ? -0.027 -7.034 -8.044 1.00 94.81 288 VAL A CA 1
ATOM 2268 C C . VAL A 1 288 ? -0.353 -7.679 -9.379 1.00 94.81 288 VAL A C 1
ATOM 2270 O O . VAL A 1 288 ? 0.388 -8.531 -9.866 1.00 94.81 288 VAL A O 1
ATOM 2273 N N . THR A 1 289 ? -1.465 -7.269 -9.985 1.00 92.94 289 THR A N 1
ATOM 2274 C CA . THR A 1 289 ? -1.803 -7.651 -11.359 1.00 92.94 289 THR A CA 1
ATOM 2275 C C . THR A 1 289 ? -1.410 -6.520 -12.293 1.00 92.94 289 THR A C 1
ATOM 2277 O O . THR A 1 289 ? -2.069 -5.478 -12.331 1.00 92.94 289 THR A O 1
ATOM 2280 N N . PHE A 1 290 ? -0.345 -6.733 -13.053 1.00 93.25 290 PHE A N 1
ATOM 2281 C CA . PHE A 1 290 ? 0.069 -5.846 -14.130 1.00 93.25 290 PHE A CA 1
ATOM 2282 C C . PHE A 1 290 ? -0.761 -6.115 -15.384 1.00 93.25 290 PHE A C 1
ATOM 2284 O O . PHE A 1 290 ? -1.082 -7.265 -15.677 1.00 93.25 290 PHE A O 1
ATOM 2291 N N . GLU A 1 291 ? -1.077 -5.068 -16.140 1.00 89.81 291 GLU A N 1
ATOM 2292 C CA . GLU A 1 291 ? -1.660 -5.160 -17.480 1.00 89.81 291 GLU A CA 1
ATOM 2293 C C . GLU A 1 291 ? -0.727 -4.485 -18.486 1.00 89.81 291 GLU A C 1
ATOM 2295 O O . GLU A 1 291 ? -0.267 -3.362 -18.268 1.00 89.81 291 GLU A O 1
ATOM 2300 N N . MET A 1 292 ? -0.464 -5.185 -19.584 1.00 89.06 292 MET A N 1
ATOM 2301 C CA . MET A 1 292 ? 0.171 -4.662 -20.783 1.00 89.06 292 MET A CA 1
ATOM 2302 C C . MET A 1 292 ? -0.927 -4.452 -21.830 1.00 89.06 292 MET A C 1
ATOM 2304 O O . MET A 1 292 ? -1.442 -5.428 -22.375 1.00 89.06 292 MET A O 1
ATOM 2308 N N . GLU A 1 293 ? -1.307 -3.198 -22.074 1.00 82.62 293 GLU A N 1
ATOM 2309 C CA . GLU A 1 293 ? -2.304 -2.801 -23.089 1.00 82.62 293 GLU A CA 1
ATOM 2310 C C . GLU A 1 293 ? -1.639 -2.366 -24.394 1.00 82.62 293 GLU A C 1
ATOM 2312 O O . GLU A 1 293 ? -0.658 -1.590 -24.313 1.00 82.62 293 GLU A O 1
#

Nearest PDB structures (foldseek):
  4xl1-assembly3_B  TM=3.162E-01  e=1.260E-03  Rattus norvegicus
  4xl1-assembly3_E  TM=2.859E-01  e=1.477E-03  Rattus norvegicus
  5mvx-assembly1_A  TM=3.088E-01  e=4.040E-03  Homo sapiens
  7eno-assembly1_3  TM=2.654E-01  e=1.106E+00  Foot-and-mouth disease virus O
  7yq3-assembly1_F  TM=3.547E-01  e=4.383E+00  Homo sapiens

Secondary structure (DSSP, 8-state):
-HHHHHHHHS--BTTB-HHHHHHHHHHTTEEEE-TTGGG--SSSPPEEEE--SSS-SEEEEEEEEE-TTS-EEEEEEEEEHHHHTTS-EEEEEE-S-TT----------SEEE-TTS-EEETTS--TTTTTPPP-SSPP-EEEEEEEE-S-SS-TTT-SEEEEEEEEE-TT---SSGGGGGG---EEEEEEEEE-GGGTT--EEEEEEEES---TTB-EEEEEEEE-----EEEEEEEEEEEETTEEEEEEEEEEEETT-EEEEEEEEEHHHHTSSSEEEEEETTEEEEEEE-

Radius of gyration: 23.82 Å; Cα contacts (8 Å, |Δi|>4): 595; chains: 1; bounding box: 60×43×66 Å

Sequence (293 aa):
NLLSDYFAEHPRTKSGGPEESLRALMESGIQIYWPYSEEWDGESFPIVTFDPENGQESNIGYELVTSADGTTGVKEVTVDEDLARQHPVWVINRNDDSEYSPISIFSGKQYLMSENGKCLAVDDDLMPVLCGKTGDSRKVLKIRAFQMMRNYDSWFAGASEFWIKCGAVNGFRAATEEDLAKYTPSVTDCMVVVKRSQLGRTLPLGIVMLTDFTDQMENIAFLITEDDGGTIEEWKCEATVKVKSKSWGVNISIPYHSKDDIVWRGQLSRDYLASSRYTISRLGDVSVTFEME

Solvent-accessible surface area (backbone atoms only — not comparable to full-atom values): 16961 Å² total; per-residue (Å²): 103,74,67,63,54,50,34,68,77,56,52,80,56,100,83,49,48,46,68,57,48,51,50,51,43,73,71,62,48,54,38,80,42,50,71,49,62,90,74,56,84,87,73,75,78,51,29,40,31,52,50,77,90,71,86,64,76,57,37,70,19,44,34,80,42,72,45,98,88,72,50,75,47,78,42,82,42,84,40,35,66,74,52,36,73,77,41,54,39,37,32,40,39,72,53,89,76,79,86,69,79,58,63,75,71,65,93,71,55,76,44,49,73,44,99,85,70,49,73,37,58,82,86,54,89,57,71,84,70,32,70,48,80,72,70,98,62,79,28,27,36,28,40,40,28,44,25,40,68,65,81,89,67,60,79,63,79,49,58,51,42,30,41,43,35,33,34,35,56,74,55,51,81,53,86,49,78,80,45,54,81,77,61,69,67,45,73,38,74,46,50,48,77,44,46,64,80,41,61,69,40,76,42,73,49,81,46,73,60,34,76,30,59,38,92,32,42,51,31,30,24,40,40,32,32,36,70,63,47,77,52,84,41,66,51,79,46,56,23,35,34,49,44,93,93,40,80,43,80,42,78,39,74,48,76,47,40,70,56,29,50,75,48,34,76,50,72,49,41,39,69,64,51,60,68,28,24,42,32,80,42,79,47,69,61,31,39,39,28,36,30,39,79

pLDDT: mean 80.4, std 17.16, range [34.47, 97.25]

Mean predicted aligned error: 10.91 Å

Foldseek 3Di:
DLLLVVCVVVADDPQHGSVVVVVCCVVVQKDKAWQQVVPDPSPADAWEEEDPVPQDQKDWTWHWDQDPVRDTDIDIDIDGVVVSNVGTYIYIYGNPDPPDDAPPQPPPACFDQAPVRDTDHPPDPCVVRFFAADDPDFKWKWFFKKAFQDDPDHVSVWWWKKKKKKKDFAPDDDQDPVCVVVTDIDMDIGIDTGGPVRHRHIGGHTGTGHRGPDPQWFKIKIWMWTDPAADKDWDWDWTWGDHPNDIDTDIDTDIDHPVIDGQATDIDTPCQLNVTQWHWDDGRRMITIMGID